Protein 2Y96 (pdb70)

CATH classification: 3.90.190.10

Foldseek 3Di:
DDDDDDPVVVVCCVVPVWQHADQKWDLDVLEMQGALVVVQPLVVCLVVQAQEEEELCDDPPFNDQPPVNCPPRNHHYHYHNFDLDLPTCLLVVQPVLLVVVVVQVVDPSHHYYYYGHRRAARSLLNQLSNCVPPVVDASVRSCVSRRRHYHHDHDPNSVVSSVVVRVVSVVVVVD/DDDDDDDVVVVCCVPPVWQHADQKWALDVLEMFGADVVVQPVVVCLVVQAQEEEEACDPDDCVSVVVRNYHYDYNNFDQDLPTQLLVCLVVLLVVVCVQVVDPSHHYYYYYHGRAARSLLSQLSNCVVPVVDASVVSCVSRRRHYHHDHDPNSVVNSVVVNVVSD

Radius of gyration: 21.76 Å; Cα contacts (8 Å, |Δi|>4): 643; chains: 2; bounding box: 59×49×43 Å

Secondary structure (DSSP, 8-state):
------HHHHHHHHHH-SS---SEEEEETTEEEE-HHHHH-HHHHHHTT--EEEETTBSTTSB--HHHHTTTS--EEEE----SSTTS-GGGGHHHHHHHHHHHHTSTT--EEEE-SSSSSHHHHHHHHHHHHHS---HHHHHHHHHTTS-----HHHHHHHHHHHHHHHHHHH-/------HHHHHHHHHH-SS--SSEEEEETTEEEE-HHHHH-HHHHHHTT--EEEETT----HHHHHTTT-EEEE----SSTTS-GGGGHHHHHHHHHHHHHSTT--EEEE-SSSSSHHHHHHHHHHHHHS---HHHHHHHHHTTS-----HHHHHHHHHHHHHH-

InterPro domains:
  IPR000340 Dual specificity phosphatase, catalytic domain [PF00782] (62-198)
  IPR000387 Tyrosine-specific protein phosphatases domain [PS50056] (129-181)
  IPR016130 Protein-tyrosine phosphatase, active site [PS00383] (145-155)
  IPR020405 Atypical dual specificity phosphatase, subfamily A [PR01909] (56-67)
  IPR020405 Atypical dual specificity phosphatase, subfamily A [PR01909] (76-85)
  IPR020405 Atypical dual specificity phosphatase, subfamily A [PR01909] (108-119)
  IPR020405 Atypical dual specificity phosphatase, subfamily A [PR01909] (128-137)
  IPR020405 Atypical dual specificity phosphatase, subfamily A [PTHR45682] (22-205)
  IPR020422 Dual specificity protein phosphatase domain [PS50054] (54-202)
  IPR020422 Dual specificity protein phosphatase domain [SM00195] (54-199)
  IPR029021 Protein-tyrosine phosphatase-like [G3DSA:3.90.190.10] (20-202)
  IPR029021 Protein-tyrosine phosphatase-like [SSF52799] (37-204)

Organism: Homo sapiens (NCBI:txid9606)

GO terms:
  GO:0006470 protein dephosphorylation (P, IDA)
  GO:0004722 protein serine/threonine phosphatase activity (F, EXP)
  GO:0004725 protein tyrosine phosphatase activity (F, EXP)
  GO:0005737 cytoplasm (C, EXP)
  GO:0005515 protein binding (F, IPI)
  GO:0008138 protein tyrosine/serine/threonine phosphatase activity (F, IDA)
  GO:0042803 protein homodimerization activity (F, IDA)
  GO:0032991 protein-containing complex (C, IDA)

Structure (mmCIF, N/CA/C/O backbone):
data_2Y96
#
_entry.id   2Y96
#
_cell.length_a   126.012
_cell.length_b   126.012
_cell.length_c   125.758
_cell.angle_alpha   90.00
_cell.angle_beta   90.00
_cell.angle_gamma   120.00
#
_symmetry.space_group_name_H-M   'P 64 2 2'
#
loop_
_entity.id
_entity.type
_entity.pdbx_description
1 polymer 'DUAL SPECIFICITY PHOSPHATASE DUPD1'
2 non-polymer 'SULFATE ION'
3 water water
#
loop_
_atom_site.group_PDB
_atom_site.id
_atom_site.type_symbol
_atom_site.label_atom_id
_atom_site.label_alt_id
_atom_site.label_comp_id
_atom_site.label_asym_id
_atom_site.label_entity_id
_atom_site.label_seq_id
_atom_site.pdbx_PDB_ins_code
_atom_site.Cartn_x
_atom_site.Cartn_y
_atom_site.Cartn_z
_atom_site.occupancy
_atom_site.B_iso_or_equiv
_atom_site.auth_seq_id
_atom_site.auth_comp_id
_atom_site.auth_asym_id
_atom_site.auth_atom_id
_atom_site.pdbx_PDB_model_num
ATOM 1 N N . ASP A 1 31 ? 0.226 -20.300 -17.635 1.00 86.87 32 ASP A N 1
ATOM 2 C CA . ASP A 1 31 ? -0.311 -20.622 -16.276 1.00 85.59 32 ASP A CA 1
ATOM 3 C C . ASP A 1 31 ? 0.273 -21.931 -15.643 1.00 81.95 32 ASP A C 1
ATOM 4 O O . ASP A 1 31 ? 0.923 -21.861 -14.585 1.00 81.55 32 ASP A O 1
ATOM 9 N N . TYR A 1 32 ? 0.050 -23.109 -16.242 1.00 79.20 33 TYR A N 1
ATOM 10 C CA . TYR A 1 32 ? 0.738 -24.319 -15.744 1.00 75.62 33 TYR A CA 1
ATOM 11 C C . TYR A 1 32 ? 2.222 -24.168 -16.024 1.00 75.37 33 TYR A C 1
ATOM 12 O O . TYR A 1 32 ? 2.617 -23.765 -17.121 1.00 76.35 33 TYR A O 1
ATOM 21 N N . CYS A 1 33 ? 3.045 -24.471 -15.030 1.00 73.43 34 CYS A N 1
ATOM 22 C CA . CYS A 1 33 ? 4.478 -24.602 -15.272 1.00 73.03 34 CYS A CA 1
ATOM 23 C C . CYS A 1 33 ? 4.960 -25.936 -14.705 1.00 68.94 34 CYS A C 1
ATOM 24 O O . CYS A 1 33 ? 4.280 -26.564 -13.894 1.00 68.02 34 CYS A O 1
ATOM 27 N N . THR A 1 34 ? 6.117 -26.377 -15.180 1.00 66.63 35 THR A N 1
ATOM 28 C CA . THR A 1 34 ? 6.683 -27.640 -14.774 1.00 62.99 35 THR A CA 1
ATOM 29 C C . THR A 1 34 ? 7.228 -27.488 -13.361 1.00 61.58 35 THR A C 1
ATOM 30 O O . THR A 1 34 ? 8.190 -26.736 -13.158 1.00 61.63 35 THR A O 1
ATOM 34 N N . PRO A 1 35 ? 6.646 -28.223 -12.390 1.00 58.96 36 PRO A N 1
ATOM 35 C CA . PRO A 1 35 ? 7.183 -28.165 -11.042 1.00 58.15 36 PRO A CA 1
ATOM 36 C C . PRO A 1 35 ? 8.620 -28.667 -10.968 1.00 56.99 36 PRO A C 1
ATOM 37 O O . PRO A 1 35 ? 9.065 -29.387 -11.850 1.00 56.45 36 PRO A O 1
ATOM 41 N N . GLY A 1 36 ? 9.335 -28.277 -9.918 1.00 56.78 37 GLY A N 1
ATOM 42 C CA . GLY A 1 36 ? 10.685 -28.774 -9.650 1.00 55.18 37 GLY A CA 1
ATOM 43 C C . GLY A 1 36 ? 10.728 -30.269 -9.336 1.00 52.87 37 GLY A C 1
ATOM 44 O O . GLY A 1 36 ? 9.700 -30.915 -9.119 1.00 51.05 37 GLY A O 1
ATOM 45 N N . ALA A 1 37 ? 11.947 -30.795 -9.312 1.00 51.89 38 ALA A N 1
ATOM 46 C CA . ALA A 1 37 ? 12.200 -32.219 -9.205 1.00 50.13 38 ALA A CA 1
ATOM 47 C C . ALA A 1 37 ? 11.631 -32.755 -7.888 1.00 49.30 38 ALA A C 1
ATOM 48 O O . ALA A 1 37 ? 11.032 -33.833 -7.855 1.00 48.42 38 ALA A O 1
ATOM 50 N N . PHE A 1 38 ? 11.775 -31.979 -6.822 1.00 49.60 39 PHE A N 1
ATOM 51 C CA . PHE A 1 38 ? 11.398 -32.444 -5.517 1.00 49.51 39 PHE A CA 1
ATOM 52 C C . PHE A 1 38 ? 9.890 -32.728 -5.467 1.00 50.01 39 PHE A C 1
ATOM 53 O O . PHE A 1 38 ? 9.462 -33.765 -4.928 1.00 48.11 39 PHE A O 1
ATOM 61 N N . GLU A 1 39 ? 9.091 -31.819 -6.042 1.00 51.23 40 GLU A N 1
ATOM 62 C CA . GLU A 1 39 ? 7.630 -31.977 -5.983 1.00 51.45 40 GLU A CA 1
ATOM 63 C C . GLU A 1 39 ? 7.102 -32.983 -6.997 1.00 49.53 40 GLU A C 1
ATOM 64 O O . GLU A 1 39 ? 6.087 -33.609 -6.771 1.00 48.84 40 GLU A O 1
ATOM 70 N N . LEU A 1 40 ? 7.791 -33.151 -8.114 1.00 50.11 41 LEU A N 1
ATOM 71 C CA . LEU A 1 40 ? 7.465 -34.239 -9.039 1.00 48.92 41 LEU A CA 1
ATOM 72 C C . LEU A 1 40 ? 7.687 -35.580 -8.342 1.00 47.81 41 LEU A C 1
ATOM 73 O O . LEU A 1 40 ? 6.888 -36.485 -8.459 1.00 46.92 41 LEU A O 1
ATOM 78 N N . GLU A 1 41 ? 8.760 -35.689 -7.574 1.00 48.05 42 GLU A N 1
ATOM 79 C CA . GLU A 1 41 ? 8.972 -36.890 -6.778 1.00 47.79 42 GLU A CA 1
ATOM 80 C C . GLU A 1 41 ? 7.889 -37.165 -5.777 1.00 46.74 42 GLU A C 1
ATOM 81 O O . GLU A 1 41 ? 7.472 -38.304 -5.622 1.00 46.90 42 GLU A O 1
ATOM 87 N N . ARG A 1 42 ? 7.429 -36.124 -5.100 1.00 46.58 43 ARG A N 1
ATOM 88 C CA . ARG A 1 42 ? 6.334 -36.268 -4.173 1.00 46.60 43 ARG A CA 1
ATOM 89 C C . ARG A 1 42 ? 5.163 -36.910 -4.903 1.00 45.19 43 ARG A C 1
ATOM 90 O O . ARG A 1 42 ? 4.452 -37.766 -4.339 1.00 43.76 43 ARG A O 1
ATOM 98 N N . LEU A 1 43 ? 4.958 -36.491 -6.152 1.00 44.84 44 LEU A N 1
ATOM 99 C CA . LEU A 1 43 ? 3.828 -36.998 -6.922 1.00 44.19 44 LEU A CA 1
ATOM 100 C C . LEU A 1 43 ? 3.930 -38.503 -7.146 1.00 42.61 44 LEU A C 1
ATOM 101 O O . LEU A 1 43 ? 2.957 -39.214 -6.922 1.00 42.07 44 LEU A O 1
ATOM 106 N N . PHE A 1 44 ? 5.115 -38.991 -7.491 1.00 41.19 45 PHE A N 1
ATOM 107 C CA . PHE A 1 44 ? 5.319 -40.426 -7.663 1.00 40.19 45 PHE A CA 1
ATOM 108 C C . PHE A 1 44 ? 5.066 -41.221 -6.371 1.00 40.19 45 PHE A C 1
ATOM 109 O O . PHE A 1 44 ? 4.540 -42.321 -6.411 1.00 38.60 45 PHE A O 1
ATOM 117 N N . TRP A 1 45 ? 5.463 -40.662 -5.240 1.00 41.12 46 TRP A N 1
ATOM 118 C CA . TRP A 1 45 ? 5.350 -41.346 -3.944 1.00 41.29 46 TRP A CA 1
ATOM 119 C C . TRP A 1 45 ? 3.978 -41.203 -3.323 1.00 42.21 46 TRP A C 1
ATOM 120 O O . TRP A 1 45 ? 3.429 -42.170 -2.795 1.00 42.41 46 TRP A O 1
ATOM 131 N N . LYS A 1 46 ? 3.410 -40.000 -3.379 1.00 43.29 47 LYS A N 1
ATOM 132 C CA . LYS A 1 46 ? 2.224 -39.679 -2.572 1.00 43.74 47 LYS A CA 1
ATOM 133 C C . LYS A 1 46 ? 0.994 -39.272 -3.364 1.00 44.31 47 LYS A C 1
ATOM 134 O O . LYS A 1 46 ? -0.049 -39.052 -2.787 1.00 45.01 47 LYS A O 1
ATOM 140 N N . GLY A 1 47 ? 1.101 -39.169 -4.682 1.00 45.65 48 GLY A N 1
ATOM 141 C CA . GLY A 1 47 ? 0.071 -38.488 -5.460 1.00 46.41 48 GLY A CA 1
ATOM 142 C C . GLY A 1 47 ? -1.155 -39.316 -5.781 1.00 47.09 48 GLY A C 1
ATOM 143 O O . GLY A 1 47 ? -2.170 -38.759 -6.137 1.00 47.93 48 GLY A O 1
ATOM 144 N N . SER A 1 48 ? -1.056 -40.637 -5.673 1.00 47.67 49 SER A N 1
ATOM 145 C CA . SER A 1 48 ? -2.098 -41.544 -6.135 1.00 48.18 49 SER A CA 1
ATOM 146 C C . SER A 1 48 ? -2.479 -42.493 -5.023 1.00 48.93 49 SER A C 1
ATOM 147 O O . SER A 1 48 ? -1.607 -43.065 -4.381 1.00 50.15 49 SER A O 1
ATOM 150 N N . PRO A 1 49 ? -3.772 -42.615 -4.728 1.00 49.26 50 PRO A N 1
ATOM 151 C CA . PRO A 1 49 ? -4.920 -41.751 -5.069 1.00 49.64 50 PRO A CA 1
ATOM 152 C C . PRO A 1 49 ? -4.792 -40.413 -4.368 1.00 49.99 50 PRO A C 1
ATOM 153 O O . PRO A 1 49 ? -4.232 -40.347 -3.290 1.00 50.21 50 PRO A O 1
ATOM 157 N N . GLN A 1 50 ? -5.336 -39.367 -4.951 1.00 50.62 51 GLN A N 1
ATOM 158 C CA . GLN A 1 50 ? -5.360 -38.049 -4.295 1.00 51.82 51 GLN A CA 1
ATOM 159 C C . GLN A 1 50 ? -6.576 -37.922 -3.360 1.00 51.45 51 GLN A C 1
ATOM 160 O O . GLN A 1 50 ? -7.602 -38.561 -3.582 1.00 51.38 51 GLN A O 1
ATOM 166 N N . TYR A 1 51 ? -6.445 -37.158 -2.280 1.00 50.96 52 TYR A N 1
ATOM 167 C CA . TYR A 1 51 ? -7.584 -36.885 -1.408 1.00 49.92 52 TYR A CA 1
ATOM 168 C C . TYR A 1 51 ? -8.086 -35.492 -1.744 1.00 49.90 52 TYR A C 1
ATOM 169 O O . TYR A 1 51 ? -7.546 -34.496 -1.267 1.00 51.21 52 TYR A O 1
ATOM 178 N N . THR A 1 52 ? -9.107 -35.437 -2.592 1.00 48.06 53 THR A N 1
ATOM 179 C CA . THR A 1 52 ? -9.701 -34.188 -3.022 1.00 47.25 53 THR A CA 1
ATOM 180 C C . THR A 1 52 ? -11.231 -34.271 -2.905 1.00 46.26 53 THR A C 1
ATOM 181 O O . THR A 1 52 ? -11.799 -35.340 -2.669 1.00 44.70 53 THR A O 1
ATOM 185 N N . HIS A 1 53 ? -11.893 -33.142 -3.111 1.00 46.26 54 HIS A N 1
ATOM 186 C CA . HIS A 1 53 ? -13.345 -33.069 -3.039 1.00 46.05 54 HIS A CA 1
ATOM 187 C C . HIS A 1 53 ? -14.056 -33.931 -4.077 1.00 45.21 54 HIS A C 1
ATOM 188 O O . HIS A 1 53 ? -14.993 -34.635 -3.738 1.00 45.08 54 HIS A O 1
ATOM 195 N N . VAL A 1 54 ? -13.594 -33.907 -5.315 1.00 44.64 55 VAL A N 1
ATOM 196 C CA . VAL A 1 54 ? -14.192 -34.677 -6.382 1.00 44.09 55 VAL A CA 1
ATOM 197 C C . VAL A 1 54 ? -13.073 -35.313 -7.239 1.00 43.67 55 VAL A C 1
ATOM 198 O O . VAL A 1 54 ? -11.980 -34.769 -7.291 1.00 44.29 55 VAL A O 1
ATOM 202 N N . ASN A 1 55 ? -13.349 -36.464 -7.868 1.00 42.36 56 ASN A N 1
ATOM 203 C CA . ASN A 1 55 ? -12.404 -37.161 -8.761 1.00 41.91 56 ASN A CA 1
ATOM 204 C C . ASN A 1 55 ? -13.194 -37.843 -9.848 1.00 41.80 56 ASN A C 1
ATOM 205 O O . ASN A 1 55 ? -14.281 -38.356 -9.600 1.00 41.44 56 ASN A O 1
ATOM 210 N N . GLU A 1 56 ? -12.644 -37.848 -11.050 1.00 42.30 57 GLU A N 1
ATOM 211 C CA . GLU A 1 56 ? -13.143 -38.679 -12.120 1.00 42.83 57 GLU A CA 1
ATOM 212 C C . GLU A 1 56 ? -12.709 -40.105 -11.815 1.00 41.89 57 GLU A C 1
ATOM 213 O O . GLU A 1 56 ? -11.524 -40.351 -11.660 1.00 42.69 57 GLU A O 1
ATOM 219 N N . VAL A 1 57 ? -13.648 -41.040 -11.710 1.00 41.20 58 VAL A N 1
ATOM 220 C CA . VAL A 1 57 ? -13.306 -42.433 -11.369 1.00 40.35 58 VAL A CA 1
ATOM 221 C C . VAL A 1 57 ? -13.564 -43.430 -12.513 1.00 41.40 58 VAL A C 1
ATOM 222 O O . VAL A 1 57 ? -13.242 -44.632 -12.405 1.00 41.74 58 VAL A O 1
ATOM 226 N N . TRP A 1 58 ? -14.121 -42.914 -13.608 1.00 42.25 59 TRP A N 1
ATOM 227 C CA . TRP A 1 58 ? -14.439 -43.679 -14.822 1.00 42.90 59 TRP A CA 1
ATOM 228 C C . TRP A 1 58 ? -14.746 -42.552 -15.813 1.00 44.14 59 TRP A C 1
ATOM 229 O O . TRP A 1 58 ? -15.061 -41.441 -15.381 1.00 44.14 59 TRP A O 1
ATOM 240 N N . PRO A 1 59 ? -14.558 -42.777 -17.117 1.00 44.97 60 PRO A N 1
ATOM 241 C CA . PRO A 1 59 ? -14.724 -41.649 -18.031 1.00 46.57 60 PRO A CA 1
ATOM 242 C C . PRO A 1 59 ? -16.077 -40.966 -17.929 1.00 46.97 60 PRO A C 1
ATOM 243 O O . PRO A 1 59 ? -17.109 -41.619 -18.054 1.00 47.21 60 PRO A O 1
ATOM 247 N N . LYS A 1 60 ? -16.050 -39.662 -17.669 1.00 47.51 61 LYS A N 1
ATOM 248 C CA . LYS A 1 60 ? -17.246 -38.833 -17.531 1.00 48.32 61 LYS A CA 1
ATOM 249 C C . LYS A 1 60 ? -18.046 -39.115 -16.267 1.00 46.98 61 LYS A C 1
ATOM 250 O O . LYS A 1 60 ? -19.152 -38.602 -16.123 1.00 47.80 61 LYS A O 1
ATOM 256 N N . LEU A 1 61 ? -17.492 -39.907 -15.345 1.00 44.79 62 LEU A N 1
ATOM 257 C CA . LEU A 1 61 ? -18.173 -40.273 -14.139 1.00 43.10 62 LEU A CA 1
ATOM 258 C C . LEU A 1 61 ? -17.362 -39.768 -12.957 1.00 42.13 62 LEU A C 1
ATOM 259 O O . LEU A 1 61 ? -16.274 -40.285 -12.721 1.00 41.83 62 LEU A O 1
ATOM 264 N N . TYR A 1 62 ? -17.889 -38.793 -12.209 1.00 41.20 63 TYR A N 1
ATOM 265 C CA . TYR A 1 62 ? -17.188 -38.247 -11.042 1.00 40.37 63 TYR A CA 1
ATOM 266 C C . TYR A 1 62 ? -17.855 -38.641 -9.721 1.00 39.40 63 TYR A C 1
ATOM 267 O O . TYR A 1 62 ? -19.085 -38.754 -9.651 1.00 39.55 63 TYR A O 1
ATOM 276 N N . ILE A 1 63 ? -17.045 -38.878 -8.682 1.00 37.76 64 ILE A N 1
ATOM 277 C CA . ILE A 1 63 ? -17.549 -39.054 -7.335 1.00 36.20 64 ILE A CA 1
ATOM 278 C C . ILE A 1 63 ? -17.055 -37.871 -6.526 1.00 36.93 64 ILE A C 1
ATOM 279 O O . ILE A 1 63 ? -15.854 -37.632 -6.435 1.00 37.35 64 ILE A O 1
ATOM 284 N N . GLY A 1 64 ? -17.988 -37.119 -5.964 1.00 37.15 65 GLY A N 1
ATOM 285 C CA . GLY A 1 64 ? -17.659 -35.948 -5.170 1.00 37.69 65 GLY A CA 1
ATOM 286 C C . GLY A 1 64 ? -18.389 -35.862 -3.836 1.00 37.83 65 GLY A C 1
ATOM 287 O O . GLY A 1 64 ? -19.167 -36.713 -3.466 1.00 35.88 65 GLY A O 1
ATOM 288 N N . ASP A 1 65 ? -18.081 -34.803 -3.111 1.00 39.77 66 ASP A N 1
ATOM 289 C CA . ASP A 1 65 ? -18.617 -34.567 -1.807 1.00 41.13 66 ASP A CA 1
ATOM 290 C C . ASP A 1 65 ? -19.681 -33.449 -1.876 1.00 42.50 66 ASP A C 1
ATOM 291 O O . ASP A 1 65 ? -20.009 -32.963 -2.955 1.00 43.03 66 ASP A O 1
ATOM 296 N N . GLU A 1 66 ? -20.210 -33.068 -0.725 1.00 43.43 67 GLU A N 1
ATOM 297 C CA . GLU A 1 66 ? -21.284 -32.075 -0.632 1.00 45.32 67 GLU A CA 1
ATOM 298 C C . GLU A 1 66 ? -20.883 -30.711 -1.180 1.00 47.13 67 GLU A C 1
ATOM 299 O O . GLU A 1 66 ? -21.660 -30.098 -1.906 1.00 49.07 67 GLU A O 1
ATOM 305 N N . ALA A 1 67 ? -19.681 -30.235 -0.856 1.00 47.50 68 ALA A N 1
ATOM 306 C CA . ALA A 1 67 ? -19.209 -28.944 -1.391 1.00 48.17 68 ALA A CA 1
ATOM 307 C C . ALA A 1 67 ? -19.334 -28.922 -2.899 1.00 47.66 68 ALA A C 1
ATOM 308 O O . ALA A 1 67 ? -19.784 -27.924 -3.480 1.00 49.56 68 ALA A O 1
ATOM 310 N N . THR A 1 68 ? -18.954 -30.033 -3.526 1.00 46.06 69 THR A N 1
ATOM 311 C CA . THR A 1 68 ? -18.912 -30.144 -4.988 1.00 45.41 69 THR A CA 1
ATOM 312 C C . THR A 1 68 ? -20.319 -30.032 -5.547 1.00 45.51 69 THR A C 1
ATOM 313 O O . THR A 1 68 ? -20.548 -29.283 -6.488 1.00 46.71 69 THR A O 1
ATOM 317 N N . ALA A 1 69 ? -21.262 -30.735 -4.913 1.00 44.33 70 ALA A N 1
ATOM 318 C CA . ALA A 1 69 ? -22.657 -30.718 -5.307 1.00 44.36 70 ALA A CA 1
ATOM 319 C C . ALA A 1 69 ? -23.267 -29.335 -5.190 1.00 46.54 70 ALA A C 1
ATOM 320 O O . ALA A 1 69 ? -24.140 -28.990 -5.975 1.00 47.31 70 ALA A O 1
ATOM 322 N N . LEU A 1 70 ? -22.792 -28.542 -4.225 1.00 48.04 71 LEU A N 1
ATOM 323 C CA . LEU A 1 70 ? -23.383 -27.234 -3.904 1.00 50.18 71 LEU A CA 1
ATOM 324 C C . LEU A 1 70 ? -22.888 -26.099 -4.785 1.00 52.42 71 LEU A C 1
ATOM 325 O O . LEU A 1 70 ? -23.611 -25.158 -5.043 1.00 53.16 71 LEU A O 1
ATOM 330 N N . ASP A 1 71 ? -21.644 -26.202 -5.235 1.00 53.88 72 ASP A N 1
ATOM 331 C CA . ASP A 1 71 ? -20.998 -25.172 -6.048 1.00 56.41 72 ASP A CA 1
ATOM 332 C C . ASP A 1 71 ? -21.501 -25.215 -7.506 1.00 57.15 72 ASP A C 1
ATOM 333 O O . ASP A 1 71 ? -20.915 -25.870 -8.363 1.00 56.35 72 ASP A O 1
ATOM 338 N N . ARG A 1 72 ? -22.586 -24.498 -7.770 1.00 59.33 73 ARG A N 1
ATOM 339 C CA . ARG A 1 72 ? -23.256 -24.550 -9.063 1.00 60.81 73 ARG A CA 1
ATOM 340 C C . ARG A 1 72 ? -22.494 -23.833 -10.171 1.00 63.49 73 ARG A C 1
ATOM 341 O O . ARG A 1 72 ? -22.463 -24.305 -11.312 1.00 62.92 73 ARG A O 1
ATOM 349 N N . TYR A 1 73 ? -21.870 -22.708 -9.839 1.00 66.55 74 TYR A N 1
ATOM 350 C CA . TYR A 1 73 ? -21.021 -22.027 -10.804 1.00 69.78 74 TYR A CA 1
ATOM 351 C C . TYR A 1 73 ? -19.996 -23.017 -11.367 1.00 68.69 74 TYR A C 1
ATOM 352 O O . TYR A 1 73 ? -19.841 -23.129 -12.580 1.00 69.70 74 TYR A O 1
ATOM 361 N N . ARG A 1 74 ? -19.335 -23.749 -10.476 1.00 67.70 75 ARG A N 1
ATOM 362 C CA . ARG A 1 74 ? -18.236 -24.646 -10.834 1.00 67.00 75 ARG A CA 1
ATOM 363 C C . ARG A 1 74 ? -18.693 -25.919 -11.540 1.00 64.87 75 ARG A C 1
ATOM 364 O O . ARG A 1 74 ? -17.951 -26.458 -12.364 1.00 65.25 75 ARG A O 1
ATOM 372 N N . LEU A 1 75 ? -19.891 -26.407 -11.218 1.00 63.36 76 LEU A N 1
ATOM 373 C CA . LEU A 1 75 ? -20.481 -27.541 -11.935 1.00 61.63 76 LEU A CA 1
ATOM 374 C C . LEU A 1 75 ? -20.803 -27.117 -13.364 1.00 63.37 76 LEU A C 1
ATOM 375 O O . LEU A 1 75 ? -20.483 -27.825 -14.306 1.00 62.29 76 LEU A O 1
ATOM 380 N N . GLN A 1 76 ? -21.424 -25.952 -13.524 1.00 65.58 77 GLN A N 1
ATOM 381 C CA . GLN A 1 76 ? -21.832 -25.504 -14.858 1.00 68.25 77 GLN A CA 1
ATOM 382 C C . GLN A 1 76 ? -20.641 -25.166 -15.760 1.00 69.22 77 GLN A C 1
ATOM 383 O O . GLN A 1 76 ? -20.607 -25.566 -16.914 1.00 69.00 77 GLN A O 1
ATOM 389 N N . LYS A 1 77 ? -19.677 -24.427 -15.215 1.00 70.02 78 LYS A N 1
ATOM 390 C CA . LYS A 1 77 ? -18.373 -24.195 -15.858 1.00 70.83 78 LYS A CA 1
ATOM 391 C C . LYS A 1 77 ? -17.689 -25.497 -16.334 1.00 68.10 78 LYS A C 1
ATOM 392 O O . LYS A 1 77 ? -17.037 -25.497 -17.358 1.00 69.43 78 LYS A O 1
ATOM 398 N N . ALA A 1 78 ? -17.836 -26.598 -15.594 1.00 65.05 79 ALA A N 1
ATOM 399 C CA . ALA A 1 78 ? -17.224 -27.886 -15.968 1.00 62.51 79 ALA A CA 1
ATOM 400 C C . ALA A 1 78 ? -18.113 -28.771 -16.863 1.00 61.59 79 ALA A C 1
ATOM 401 O O . ALA A 1 78 ? -17.710 -29.874 -17.237 1.00 60.55 79 ALA A O 1
ATOM 403 N N . GLY A 1 79 ? -19.312 -28.303 -17.197 1.00 61.66 80 GLY A N 1
ATOM 404 C CA . GLY A 1 79 ? -20.216 -29.052 -18.061 1.00 61.34 80 GLY A CA 1
ATOM 405 C C . GLY A 1 79 ? -20.953 -30.263 -17.475 1.00 58.68 80 GLY A C 1
ATOM 406 O O . GLY A 1 79 ? -21.302 -31.180 -18.212 1.00 58.99 80 GLY A O 1
ATOM 407 N N . PHE A 1 80 ? -21.231 -30.287 -16.179 1.00 56.07 81 PHE A N 1
ATOM 408 C CA . PHE A 1 80 ? -22.052 -31.375 -15.633 1.00 53.64 81 PHE A CA 1
ATOM 409 C C . PHE A 1 80 ? -23.476 -31.353 -16.196 1.00 53.26 81 PHE A C 1
ATOM 410 O O . PHE A 1 80 ? -24.089 -30.309 -16.280 1.00 54.31 81 PHE A O 1
ATOM 418 N N . THR A 1 81 ? -23.960 -32.518 -16.619 1.00 51.36 82 THR A N 1
ATOM 419 C CA . THR A 1 81 ? -25.312 -32.689 -17.156 1.00 50.93 82 THR A CA 1
ATOM 420 C C . THR A 1 81 ? -26.215 -33.566 -16.260 1.00 48.91 82 THR A C 1
ATOM 421 O O . THR A 1 81 ? -27.417 -33.655 -16.483 1.00 49.45 82 THR A O 1
ATOM 425 N N . HIS A 1 82 ? -25.626 -34.237 -15.278 1.00 46.13 83 HIS A N 1
ATOM 426 C CA . HIS A 1 82 ? -26.363 -35.136 -14.402 1.00 44.22 83 HIS A CA 1
ATOM 427 C C . HIS A 1 82 ? -25.760 -35.077 -13.000 1.00 42.13 83 HIS A C 1
ATOM 428 O O . HIS A 1 82 ? -24.552 -35.012 -12.854 1.00 41.60 83 HIS A O 1
ATOM 435 N N . VAL A 1 83 ? -26.616 -35.087 -11.991 1.00 40.98 84 VAL A N 1
ATOM 436 C CA . VAL A 1 83 ? -26.220 -35.146 -10.587 1.00 39.85 84 VAL A CA 1
ATOM 437 C C . VAL A 1 83 ? -27.051 -36.247 -9.946 1.00 38.94 84 VAL A C 1
ATOM 438 O O . VAL A 1 83 ? -28.276 -36.221 -10.036 1.00 39.72 84 VAL A O 1
ATOM 442 N N . LEU A 1 84 ? -26.373 -37.229 -9.357 1.00 38.62 85 LEU A N 1
ATOM 443 C CA . LEU A 1 84 ? -26.995 -38.290 -8.583 1.00 37.21 85 LEU A CA 1
ATOM 444 C C . LEU A 1 84 ? -26.592 -38.064 -7.147 1.00 36.92 85 LEU A C 1
ATOM 445 O O . LEU A 1 84 ? -25.433 -38.252 -6.779 1.00 36.75 85 LEU A O 1
ATOM 450 N N . ASN A 1 85 ? -27.564 -37.699 -6.332 1.00 36.69 86 ASN A N 1
ATOM 451 C CA . ASN A 1 85 ? -27.333 -37.374 -4.959 1.00 36.65 86 ASN A CA 1
ATOM 452 C C . ASN A 1 85 ? -27.698 -38.591 -4.110 1.00 35.81 86 ASN A C 1
ATOM 453 O O . ASN A 1 85 ? -28.873 -38.947 -3.921 1.00 36.21 86 ASN A O 1
ATOM 458 N N . ALA A 1 86 ? -26.663 -39.203 -3.581 1.00 35.07 87 ALA A N 1
ATOM 459 C CA . ALA A 1 86 ? -26.781 -40.420 -2.844 1.00 34.24 87 ALA A CA 1
ATOM 460 C C . ALA A 1 86 ? -27.006 -40.093 -1.374 1.00 34.41 87 ALA A C 1
ATOM 461 O O . ALA A 1 86 ? -27.004 -40.983 -0.538 1.00 33.08 87 ALA A O 1
ATOM 463 N N . ALA A 1 87 ? -27.177 -38.808 -1.068 1.00 35.11 88 ALA A N 1
ATOM 464 C CA . ALA A 1 87 ? -27.556 -38.375 0.266 1.00 35.90 88 ALA A CA 1
ATOM 465 C C . ALA A 1 87 ? -28.728 -37.427 0.127 1.00 37.11 88 ALA A C 1
ATOM 466 O O . ALA A 1 87 ? -28.767 -36.392 0.767 1.00 38.36 88 ALA A O 1
ATOM 468 N N . HIS A 1 88 ? -29.688 -37.792 -0.718 1.00 37.08 89 HIS A N 1
ATOM 469 C CA . HIS A 1 88 ? -30.888 -36.997 -0.899 1.00 37.92 89 HIS A CA 1
ATOM 470 C C . HIS A 1 88 ? -31.745 -36.868 0.344 1.00 38.44 89 HIS A C 1
ATOM 471 O O . HIS A 1 88 ? -31.830 -37.784 1.173 1.00 38.00 89 HIS A O 1
ATOM 478 N N . GLY A 1 89 ? -32.422 -35.737 0.447 1.00 39.98 90 GLY A N 1
ATOM 479 C CA . GLY A 1 89 ? -33.413 -35.539 1.479 1.00 40.81 90 GLY A CA 1
ATOM 480 C C . GLY A 1 89 ? -33.203 -34.281 2.293 1.00 42.49 90 GLY A C 1
ATOM 481 O O . GLY A 1 89 ? -32.087 -33.748 2.377 1.00 42.71 90 GLY A O 1
ATOM 482 N N . ARG A 1 90 ? -34.284 -33.824 2.913 1.00 43.21 91 ARG A N 1
ATOM 483 C CA A ARG A 1 90 ? -34.193 -32.600 3.684 0.50 44.96 91 ARG A CA 1
ATOM 484 C CA B ARG A 1 90 ? -34.280 -32.631 3.742 0.50 45.26 91 ARG A CA 1
ATOM 485 C C . ARG A 1 90 ? -33.358 -32.806 4.969 1.00 45.32 91 ARG A C 1
ATOM 486 O O . ARG A 1 90 ? -32.843 -31.836 5.509 1.00 47.23 91 ARG A O 1
ATOM 501 N N . TRP A 1 91 ? -33.163 -34.056 5.414 1.00 43.74 92 TRP A N 1
ATOM 502 C CA . TRP A 1 91 ? -32.289 -34.350 6.582 1.00 43.68 92 TRP A CA 1
ATOM 503 C C . TRP A 1 91 ? -30.831 -34.696 6.213 1.00 43.78 92 TRP A C 1
ATOM 504 O O . TRP A 1 91 ? -29.979 -34.881 7.087 1.00 44.24 92 TRP A O 1
ATOM 515 N N . ASN A 1 92 ? -30.534 -34.732 4.910 1.00 43.68 93 ASN A N 1
ATOM 516 C CA . ASN A 1 92 ? -29.206 -35.074 4.431 1.00 43.49 93 ASN A CA 1
ATOM 517 C C . ASN A 1 92 ? -28.673 -33.879 3.651 1.00 44.17 93 ASN A C 1
ATOM 518 O O . ASN A 1 92 ? -28.597 -32.798 4.233 1.00 45.02 93 ASN A O 1
ATOM 523 N N . VAL A 1 93 ? -28.305 -34.051 2.375 1.00 42.97 94 VAL A N 1
ATOM 524 C CA . VAL A 1 93 ? -27.839 -32.938 1.542 1.00 44.30 94 VAL A CA 1
ATOM 525 C C . VAL A 1 93 ? -29.049 -32.428 0.775 1.00 45.54 94 VAL A C 1
ATOM 526 O O . VAL A 1 93 ? -29.443 -33.005 -0.245 1.00 44.43 94 VAL A O 1
ATOM 530 N N . ASP A 1 94 ? -29.621 -31.338 1.287 1.00 47.47 95 ASP A N 1
ATOM 531 C CA . ASP A 1 94 ? -30.917 -30.823 0.863 1.00 48.12 95 ASP A CA 1
ATOM 532 C C . ASP A 1 94 ? -30.785 -29.920 -0.343 1.00 49.44 95 ASP A C 1
ATOM 533 O O . ASP A 1 94 ? -30.796 -28.701 -0.210 1.00 51.44 95 ASP A O 1
ATOM 538 N N . TH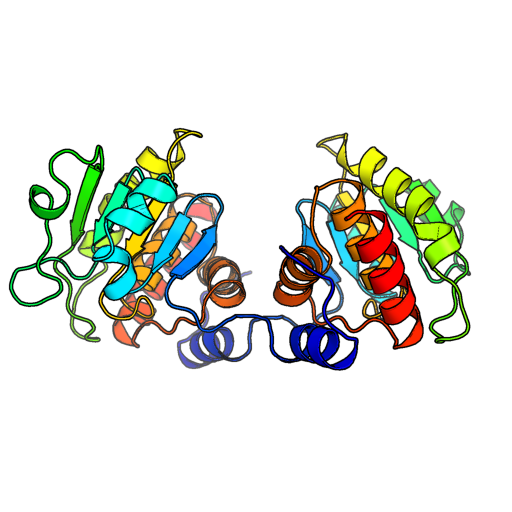R A 1 95 ? -30.680 -30.537 -1.511 1.00 49.12 96 THR A N 1
ATOM 539 C CA . THR A 1 95 ? -30.628 -29.846 -2.796 1.00 50.46 96 THR A CA 1
ATOM 540 C C . THR A 1 95 ? -31.888 -30.208 -3.600 1.00 50.95 96 THR A C 1
ATOM 541 O O . THR A 1 95 ? -32.808 -29.407 -3.709 1.00 52.46 96 THR A O 1
ATOM 545 N N . GLY A 1 96 ? -31.928 -31.410 -4.168 1.00 50.68 97 GLY A N 1
ATOM 546 C CA . GLY A 1 96 ? -33.034 -31.812 -5.033 1.00 51.17 97 GLY A CA 1
ATOM 547 C C . GLY A 1 96 ? -33.024 -31.115 -6.382 1.00 52.94 97 GLY A C 1
ATOM 548 O O . GLY A 1 96 ? -32.189 -30.246 -6.621 1.00 54.07 97 GLY A O 1
ATOM 549 N N . PRO A 1 97 ? -33.971 -31.480 -7.273 1.00 54.05 98 PRO A N 1
ATOM 550 C CA . PRO A 1 97 ? -33.992 -30.934 -8.636 1.00 55.79 98 PRO A CA 1
ATOM 551 C C . PRO A 1 97 ? -34.175 -29.422 -8.698 1.00 58.34 98 PRO A C 1
ATOM 552 O O . PRO A 1 97 ? -33.634 -28.758 -9.574 1.00 60.06 98 PRO A O 1
ATOM 556 N N . ASP A 1 98 ? -34.951 -28.889 -7.775 1.00 59.26 99 ASP A N 1
ATOM 557 C CA . ASP A 1 98 ? -35.148 -27.452 -7.685 1.00 61.59 99 ASP A CA 1
ATOM 558 C C . ASP A 1 98 ? -33.830 -26.707 -7.524 1.00 61.66 99 ASP A C 1
ATOM 559 O O . ASP A 1 98 ? -33.650 -25.642 -8.091 1.00 63.81 99 ASP A O 1
ATOM 564 N N . TYR A 1 99 ? -32.913 -27.266 -6.738 1.00 59.69 100 TYR A N 1
ATOM 565 C CA . TYR A 1 99 ? -31.605 -26.641 -6.508 1.00 59.36 100 TYR A CA 1
ATOM 566 C C . TYR A 1 99 ? -30.844 -26.398 -7.815 1.00 60.22 100 TYR A C 1
ATOM 567 O O . TYR A 1 99 ? -30.078 -25.446 -7.914 1.00 61.85 100 TYR A O 1
ATOM 576 N N . TYR A 1 100 ? -31.055 -27.257 -8.807 1.00 59.21 101 TYR A N 1
ATOM 577 C CA . TYR A 1 100 ? -30.391 -27.123 -10.085 1.00 59.96 101 TYR A CA 1
ATOM 578 C C . TYR A 1 100 ? -31.292 -26.529 -11.184 1.00 62.82 101 TYR A C 1
ATOM 579 O O . TYR A 1 100 ? -31.015 -26.707 -12.371 1.00 63.34 101 TYR A O 1
ATOM 588 N N . ARG A 1 101 ? -32.352 -25.814 -10.799 1.00 64.89 102 ARG A N 1
ATOM 589 C CA . ARG A 1 101 ? -33.252 -25.196 -11.782 1.00 68.03 102 ARG A CA 1
ATOM 590 C C . ARG A 1 101 ? -32.478 -24.275 -12.728 1.00 70.43 102 ARG A C 1
ATOM 591 O O . ARG A 1 101 ? -31.503 -23.632 -12.332 1.00 70.96 102 ARG A O 1
ATOM 599 N N . ASP A 1 102 ? -32.903 -24.256 -13.985 1.00 72.28 103 ASP A N 1
ATOM 600 C CA . ASP A 1 102 ? -32.299 -23.416 -15.037 1.00 75.14 103 ASP A CA 1
ATOM 601 C C . ASP A 1 102 ? -30.903 -23.860 -15.484 1.00 73.95 103 ASP A C 1
ATOM 602 O O . ASP A 1 102 ? -30.339 -23.244 -16.388 1.00 75.91 103 ASP A O 1
ATOM 607 N N . MET A 1 103 ? -30.345 -24.911 -14.881 1.00 73.80 104 MET A N 1
ATOM 608 C CA . MET A 1 103 ? -28.962 -25.297 -15.179 1.00 72.26 104 MET A CA 1
ATOM 609 C C . MET A 1 103 ? -28.813 -26.413 -16.203 1.00 71.39 104 MET A C 1
ATOM 610 O O . MET A 1 103 ? -27.700 -26.647 -16.688 1.00 71.05 104 MET A O 1
ATOM 615 N N . ASP A 1 104 ? -29.904 -27.109 -16.519 1.00 70.88 105 ASP A N 1
ATOM 616 C CA . ASP A 1 104 ? -29.874 -28.196 -17.515 1.00 70.38 105 ASP A CA 1
ATOM 617 C C . ASP A 1 104 ? -29.146 -29.426 -16.976 1.00 66.17 105 ASP A C 1
ATOM 618 O O . ASP A 1 104 ? -28.282 -30.003 -17.649 1.00 65.97 105 ASP A O 1
ATOM 623 N N . ILE A 1 105 ? -29.517 -29.796 -15.751 1.00 62.57 106 ILE A N 1
ATOM 624 C CA . ILE A 1 105 ? -29.045 -30.985 -15.057 1.00 58.78 106 ILE A CA 1
ATOM 625 C C . ILE A 1 105 ? -30.213 -31.951 -14.866 1.00 56.65 106 ILE A C 1
ATOM 626 O O . ILE A 1 105 ? -31.299 -31.526 -14.500 1.00 56.89 106 ILE A O 1
ATOM 631 N N . GLN A 1 106 ? -30.004 -33.237 -15.109 1.00 53.89 107 GLN A N 1
ATOM 632 C CA . GLN A 1 106 ? -30.970 -34.243 -14.684 1.00 52.29 107 GLN A CA 1
ATOM 633 C C . GLN A 1 106 ? -30.542 -34.751 -13.323 1.00 48.64 107 GLN A C 1
ATOM 634 O O . GLN A 1 106 ? -29.361 -35.025 -13.089 1.00 46.80 107 GLN A O 1
ATOM 640 N N . TYR A 1 107 ? -31.509 -34.860 -12.423 1.00 47.07 108 TYR A N 1
ATOM 641 C CA . TYR A 1 107 ? -31.247 -35.216 -11.036 1.00 44.92 108 TYR A CA 1
ATOM 642 C C . TYR A 1 107 ? -31.848 -36.559 -10.695 1.00 43.19 108 TYR A C 1
ATOM 643 O O . TYR A 1 107 ? -32.939 -36.864 -11.105 1.00 44.21 108 TYR A O 1
ATOM 652 N N . HIS A 1 108 ? -31.115 -37.358 -9.950 1.00 41.23 109 HIS A N 1
ATOM 653 C CA . HIS A 1 108 ? -31.628 -38.597 -9.406 1.00 40.42 109 HIS A CA 1
ATOM 654 C C . HIS A 1 108 ? -31.254 -38.552 -7.923 1.00 39.05 109 HIS A C 1
ATOM 655 O O . HIS A 1 108 ? -30.142 -38.209 -7.556 1.00 38.05 109 HIS A O 1
ATOM 662 N N . GLY A 1 109 ? -32.223 -38.814 -7.073 1.00 39.02 110 GLY A N 1
ATOM 663 C CA . GLY A 1 109 ? -32.026 -38.749 -5.637 1.00 38.68 110 GLY A CA 1
ATOM 664 C C . GLY A 1 109 ? -32.215 -40.095 -4.972 1.00 37.19 110 GLY A C 1
ATOM 665 O O . GLY A 1 109 ? -33.204 -40.762 -5.178 1.00 37.99 110 GLY A O 1
ATOM 666 N N . VAL A 1 110 ? -31.237 -40.498 -4.187 1.00 36.38 111 VAL A N 1
ATOM 667 C CA . VAL A 1 110 ? -31.350 -41.681 -3.355 1.00 35.23 111 VAL A CA 1
ATOM 668 C C . VAL A 1 110 ? -31.255 -41.186 -1.931 1.00 36.01 111 VAL A C 1
ATOM 669 O O . VAL A 1 110 ? -30.222 -40.664 -1.525 1.00 36.13 111 VAL A O 1
ATOM 673 N N . GLU A 1 111 ? -32.320 -41.364 -1.174 1.00 37.09 112 GLU A N 1
ATOM 674 C CA . GLU A 1 111 ? -32.353 -40.907 0.215 1.00 39.43 112 GLU A CA 1
ATOM 675 C C . GLU A 1 111 ? -31.661 -41.865 1.211 1.00 38.62 112 GLU A C 1
ATOM 676 O O . GLU A 1 111 ? -32.338 -42.622 1.883 1.00 39.88 112 GLU A O 1
ATOM 682 N N . ALA A 1 112 ? -30.332 -41.821 1.333 1.00 37.73 113 ALA A N 1
ATOM 683 C CA . ALA A 1 112 ? -29.618 -42.869 2.092 1.00 37.62 113 ALA A CA 1
ATOM 684 C C . ALA A 1 112 ? -28.854 -42.350 3.305 1.00 38.20 113 ALA A C 1
ATOM 685 O O . ALA A 1 112 ? -28.310 -41.252 3.262 1.00 39.10 113 ALA A O 1
ATOM 687 N N . ASP A 1 113 ? -28.802 -43.159 4.365 1.00 38.93 114 ASP A N 1
ATOM 688 C CA . ASP A 1 113 ? -27.929 -42.897 5.529 1.00 40.49 114 ASP A CA 1
ATOM 689 C C . ASP A 1 113 ? -26.649 -43.690 5.372 1.00 39.27 114 ASP A C 1
ATOM 690 O O . ASP A 1 113 ? -26.700 -44.832 4.937 1.00 38.22 114 ASP A O 1
ATOM 695 N N . ASP A 1 114 ? -25.509 -43.111 5.768 1.00 39.85 115 ASP A N 1
ATOM 696 C CA . ASP A 1 114 ? -24.242 -43.876 5.837 1.00 38.80 115 ASP A CA 1
ATOM 697 C C . ASP A 1 114 ? -24.214 -44.706 7.120 1.00 38.88 115 ASP A C 1
ATOM 698 O O . ASP A 1 114 ? -23.582 -44.362 8.123 1.00 39.24 115 ASP A O 1
ATOM 703 N N . LEU A 1 115 ? -24.939 -45.809 7.083 1.00 38.32 116 LEU A N 1
ATOM 704 C CA . LEU A 1 115 ? -25.065 -46.661 8.253 1.00 38.82 116 LEU A CA 1
ATOM 705 C C . LEU A 1 115 ? -25.045 -48.076 7.725 1.00 37.70 116 LEU A C 1
ATOM 706 O O . LEU A 1 115 ? -25.632 -48.342 6.681 1.00 37.75 116 LEU A O 1
ATOM 711 N N . PRO A 1 116 ? -24.374 -48.977 8.428 1.00 37.83 117 PRO A N 1
ATOM 712 C CA . PRO A 1 116 ? -24.366 -50.394 8.076 1.00 38.04 117 PRO A CA 1
ATOM 713 C C . PRO A 1 116 ? -25.736 -51.077 8.124 1.00 38.34 117 PRO A C 1
ATOM 714 O O . PRO A 1 116 ? -25.902 -52.151 7.528 1.00 38.98 117 PRO A O 1
ATOM 718 N N . THR A 1 117 ? -26.698 -50.477 8.824 1.00 38.37 118 THR A N 1
ATOM 719 C CA . THR A 1 117 ? -28.065 -50.988 8.862 1.00 38.71 118 THR A CA 1
ATOM 720 C C . THR A 1 117 ? -28.926 -50.511 7.641 1.00 38.31 118 THR A C 1
ATOM 721 O O . THR A 1 117 ? -30.067 -50.917 7.499 1.00 39.33 118 THR A O 1
ATOM 725 N N . PHE A 1 118 ? -28.420 -49.623 6.792 1.00 37.25 119 PHE A N 1
ATOM 726 C CA . PHE A 1 118 ? -29.263 -49.058 5.768 1.00 36.90 119 PHE A CA 1
ATOM 727 C C . PHE A 1 118 ? -29.123 -49.914 4.525 1.00 36.94 119 PHE A C 1
ATOM 728 O O . PHE A 1 118 ? -28.012 -50.240 4.141 1.00 35.23 119 PHE A O 1
ATOM 736 N N . ASP A 1 119 ? -30.269 -50.269 3.927 1.00 37.67 120 ASP A N 1
ATOM 737 C CA . ASP A 1 119 ? -30.345 -51.155 2.761 1.00 37.86 120 ASP A CA 1
ATOM 738 C C . ASP A 1 119 ? -30.175 -50.275 1.543 1.00 36.26 120 ASP A C 1
ATOM 739 O O . ASP A 1 119 ? -31.151 -49.827 0.922 1.00 36.19 120 ASP A O 1
ATOM 744 N N . LEU A 1 120 ? -28.923 -50.044 1.175 1.00 35.41 121 LEU A N 1
ATOM 745 C CA . LEU A 1 120 ? -28.632 -49.332 -0.056 1.00 35.20 121 LEU A CA 1
ATOM 746 C C . LEU A 1 120 ? -28.881 -50.210 -1.315 1.00 35.28 121 LEU A C 1
ATOM 747 O O . LEU A 1 120 ? -28.984 -49.702 -2.441 1.00 35.36 121 LEU A O 1
ATOM 752 N N . SER A 1 121 ? -29.008 -51.517 -1.118 1.00 34.87 122 SER A N 1
ATOM 753 C CA . SER A 1 121 ? -29.052 -52.431 -2.214 1.00 35.79 122 SER A CA 1
ATOM 754 C C . SER A 1 121 ? -30.332 -52.358 -3.040 1.00 36.70 122 SER A C 1
ATOM 755 O O . SER A 1 121 ? -30.276 -52.662 -4.238 1.00 37.57 122 SER A O 1
ATOM 758 N N . VAL A 1 122 ? -31.474 -51.979 -2.444 1.00 37.63 123 VAL A N 1
ATOM 759 C CA . VAL A 1 122 ? -32.697 -51.770 -3.257 1.00 37.54 123 VAL A CA 1
ATOM 760 C C . VAL A 1 122 ? -32.477 -50.711 -4.309 1.00 37.47 123 VAL A C 1
ATOM 761 O O . VAL A 1 122 ? -33.186 -50.716 -5.306 1.00 38.75 123 VAL A O 1
ATOM 765 N N . PHE A 1 123 ? -31.554 -49.775 -4.053 1.00 36.36 124 PHE A N 1
ATOM 766 C CA . PHE A 1 123 ? -31.278 -48.682 -4.963 1.00 35.62 124 PHE A CA 1
ATOM 767 C C . PHE A 1 123 ? -30.261 -49.034 -6.057 1.00 36.08 124 PHE A C 1
ATOM 768 O O . PHE A 1 123 ? -30.082 -48.241 -6.987 1.00 37.16 124 PHE A O 1
ATOM 776 N N . PHE A 1 124 ? -29.601 -50.201 -5.975 1.00 36.09 125 PHE A N 1
ATOM 777 C CA . PHE A 1 124 ? -28.447 -50.489 -6.859 1.00 35.53 125 PHE A CA 1
ATOM 778 C C . PHE A 1 124 ? -28.835 -50.434 -8.334 1.00 35.73 125 PHE A C 1
ATOM 779 O O . PHE A 1 124 ? -28.141 -49.795 -9.119 1.00 35.75 125 PHE A O 1
ATOM 787 N N . TYR A 1 125 ? -29.904 -51.118 -8.732 1.00 36.29 126 TYR A N 1
ATOM 788 C CA . TYR A 1 125 ? -30.167 -51.223 -10.180 1.00 37.53 126 TYR A CA 1
ATOM 789 C C . TYR A 1 125 ? -30.678 -49.915 -10.790 1.00 38.60 126 TYR A C 1
ATOM 790 O O . TYR A 1 125 ? -30.124 -49.470 -11.822 1.00 39.39 126 TYR A O 1
ATOM 799 N N . PRO A 1 126 ? -31.663 -49.259 -10.139 1.00 38.72 127 PRO A N 1
ATOM 800 C CA . PRO A 1 126 ? -32.147 -48.027 -10.749 1.00 39.88 127 PRO A CA 1
ATOM 801 C C . PRO A 1 126 ? -31.178 -46.858 -10.677 1.00 39.19 127 PRO A C 1
ATOM 802 O O . PRO A 1 126 ? -31.118 -46.085 -11.615 1.00 41.60 127 PRO A O 1
ATOM 806 N N . ALA A 1 127 ? -30.435 -46.716 -9.597 1.00 37.79 128 ALA A N 1
ATOM 807 C CA . ALA A 1 127 ? -29.326 -45.760 -9.578 1.00 37.22 128 ALA A CA 1
ATOM 808 C C . ALA A 1 127 ? -28.319 -46.070 -10.693 1.00 37.00 128 ALA A C 1
ATOM 809 O O . ALA A 1 127 ? -27.870 -45.174 -11.423 1.00 38.41 128 ALA A O 1
ATOM 811 N N . ALA A 1 128 ? -27.957 -47.328 -10.845 1.00 36.11 129 ALA A N 1
ATOM 812 C CA . ALA A 1 128 ? -27.001 -47.673 -11.897 1.00 36.87 129 ALA A CA 1
ATOM 813 C C . ALA A 1 128 ? -27.584 -47.378 -13.267 1.00 37.87 129 ALA A C 1
ATOM 814 O O . ALA A 1 128 ? -26.838 -47.028 -14.199 1.00 39.22 129 ALA A O 1
ATOM 816 N N . ALA A 1 129 ? -28.897 -47.563 -13.411 1.00 37.87 130 ALA A N 1
ATOM 817 C CA . ALA A 1 129 ? -29.540 -47.377 -14.724 1.00 38.79 130 ALA A CA 1
ATOM 818 C C . ALA A 1 129 ? -29.470 -45.911 -15.102 1.00 39.38 130 ALA A C 1
ATOM 819 O O . ALA A 1 129 ? -29.333 -45.582 -16.298 1.00 40.38 130 ALA A O 1
ATOM 821 N N . PHE A 1 130 ? -29.541 -45.048 -14.079 1.00 38.67 131 PHE A N 1
ATOM 822 C CA . PHE A 1 130 ? -29.438 -43.608 -14.273 1.00 39.68 131 PHE A CA 1
ATOM 823 C C . PHE A 1 130 ? -28.039 -43.210 -14.711 1.00 40.54 131 PHE A C 1
ATOM 824 O O . PHE A 1 130 ? -27.871 -42.443 -15.654 1.00 42.00 131 PHE A O 1
ATOM 832 N N . ILE A 1 131 ? -27.024 -43.759 -14.046 1.00 40.60 132 ILE A N 1
ATOM 833 C CA . ILE A 1 131 ? -25.632 -43.540 -14.473 1.00 41.49 132 ILE A CA 1
ATOM 834 C C . ILE A 1 131 ? -25.416 -44.054 -15.916 1.00 42.99 132 ILE A C 1
ATOM 835 O O . ILE A 1 131 ? -24.800 -43.379 -16.733 1.00 43.90 132 ILE A O 1
ATOM 840 N N . ASP A 1 132 ? -25.971 -45.221 -16.236 1.00 44.11 133 ASP A N 1
ATOM 841 C CA . ASP A 1 132 ? -25.806 -45.814 -17.586 1.00 46.52 133 ASP A CA 1
ATOM 842 C C . ASP A 1 132 ? -26.473 -45.005 -18.690 1.00 48.44 133 ASP A C 1
ATOM 843 O O . ASP A 1 132 ? -25.903 -44.861 -19.771 1.00 49.36 133 ASP A O 1
ATOM 848 N N . ARG A 1 133 ? -27.679 -44.489 -18.435 1.00 49.08 134 ARG A N 1
ATOM 849 C CA . ARG A 1 133 ? -28.347 -43.634 -19.425 1.00 51.63 134 ARG A CA 1
ATOM 850 C C . ARG A 1 133 ? -27.596 -42.328 -19.653 1.00 51.49 134 ARG A C 1
ATOM 851 O O . ARG A 1 133 ? -27.558 -41.835 -20.756 1.00 54.24 134 ARG A O 1
ATOM 859 N N . ALA A 1 134 ? -27.003 -41.770 -18.611 1.00 50.09 135 ALA A N 1
ATOM 860 C CA . ALA A 1 134 ? -26.202 -40.562 -18.744 1.00 50.64 135 ALA A CA 1
ATOM 861 C C . ALA A 1 134 ? -24.998 -40.846 -19.625 1.00 51.63 135 ALA A C 1
ATOM 862 O O . ALA A 1 134 ? -24.711 -40.087 -20.546 1.00 53.01 135 ALA A O 1
ATOM 864 N N . LEU A 1 135 ? -24.313 -41.950 -19.334 1.00 50.77 136 LEU A N 1
ATOM 865 C CA . LEU A 1 135 ? -23.050 -42.268 -19.989 1.00 51.79 136 LEU A CA 1
ATOM 866 C C . LEU A 1 135 ? -23.177 -42.834 -21.403 1.00 54.15 136 LEU A C 1
ATOM 867 O O . LEU A 1 135 ? -22.166 -42.993 -22.057 1.00 54.86 136 LEU A O 1
ATOM 872 N N . SER A 1 136 ? -24.396 -43.136 -21.848 1.00 55.62 137 SER A N 1
ATOM 873 C CA . SER A 1 136 ? -24.692 -43.455 -23.251 1.00 58.97 137 SER A CA 1
ATOM 874 C C . SER A 1 136 ? -24.454 -42.293 -24.190 1.00 61.54 137 SER A C 1
ATOM 875 O O . SER A 1 136 ? -24.190 -42.483 -25.369 1.00 62.83 137 SER A O 1
ATOM 878 N N . ASP A 1 137 ? -24.632 -41.090 -23.667 1.00 62.10 138 ASP A N 1
ATOM 879 C CA . ASP A 1 137 ? -24.443 -39.900 -24.448 1.00 65.08 138 ASP A CA 1
ATOM 880 C C . ASP A 1 137 ? -23.051 -39.356 -24.141 1.00 64.67 138 ASP A C 1
ATOM 881 O O . ASP A 1 137 ? -22.777 -38.948 -23.005 1.00 62.79 138 ASP A O 1
ATOM 886 N N . ASP A 1 138 ? -22.181 -39.388 -25.155 1.00 66.27 139 ASP A N 1
ATOM 887 C CA . ASP A 1 138 ? -20.830 -38.790 -25.108 1.00 66.60 139 ASP A CA 1
ATOM 888 C C . ASP A 1 138 ? -20.770 -37.390 -24.466 1.00 65.68 139 ASP A C 1
ATOM 889 O O . ASP A 1 138 ? -19.824 -37.079 -23.747 1.00 63.83 139 ASP A O 1
ATOM 894 N N . HIS A 1 139 ? -21.767 -36.553 -24.743 1.00 66.51 140 HIS A N 1
ATOM 895 C CA . HIS A 1 139 ? -21.828 -35.200 -24.180 1.00 67.08 140 HIS A CA 1
ATOM 896 C C . HIS A 1 139 ? -22.031 -35.168 -22.646 1.00 63.42 140 HIS A C 1
ATOM 897 O O . HIS A 1 139 ? -21.733 -34.153 -22.017 1.00 63.28 140 HIS A O 1
ATOM 904 N N . SER A 1 140 ? -22.522 -36.251 -22.042 1.00 59.97 141 SER A N 1
ATOM 905 C CA . SER A 1 140 ? -22.883 -36.197 -20.635 1.00 57.60 141 SER A CA 1
ATOM 906 C C . SER A 1 140 ? -21.660 -36.250 -19.732 1.00 55.69 141 SER A C 1
ATOM 907 O O . SER A 1 140 ? -20.614 -36.814 -20.081 1.00 55.58 141 SER A O 1
ATOM 910 N N . LYS A 1 141 ? -21.825 -35.660 -18.561 1.00 53.48 142 LYS A N 1
ATOM 911 C CA . LYS A 1 141 ? -20.818 -35.701 -17.531 1.00 51.73 142 LYS A CA 1
ATOM 912 C C . LYS A 1 141 ? -21.566 -35.690 -16.222 1.00 48.71 142 LYS A C 1
ATOM 913 O O . LYS A 1 141 ? -22.293 -34.737 -15.935 1.00 49.21 142 LYS A O 1
ATOM 919 N N . ILE A 1 142 ? -21.380 -36.738 -15.430 1.00 46.07 143 ILE A N 1
ATOM 920 C CA . ILE A 1 142 ? -22.224 -37.001 -14.261 1.00 44.15 143 ILE A CA 1
ATOM 921 C C . ILE A 1 142 ? -21.484 -36.905 -12.921 1.00 42.77 143 ILE A C 1
ATOM 922 O O . ILE A 1 142 ? -20.375 -37.420 -12.775 1.00 42.43 143 ILE A O 1
ATOM 927 N N . LEU A 1 143 ? -22.105 -36.232 -11.949 1.00 42.29 144 LEU A N 1
ATOM 928 C CA . LEU A 1 143 ? -21.604 -36.196 -10.570 1.00 40.63 144 LEU A CA 1
ATOM 929 C C . LEU A 1 143 ? -22.457 -37.110 -9.693 1.00 38.86 144 LEU A C 1
ATOM 930 O O . LEU A 1 143 ? -23.677 -36.960 -9.635 1.00 39.68 144 LEU A O 1
ATOM 935 N N . VAL A 1 144 ? -21.823 -38.079 -9.053 1.00 37.02 145 VAL A N 1
ATOM 936 C CA . VAL A 1 144 ? -22.456 -38.904 -8.033 1.00 34.95 145 VAL A CA 1
ATOM 937 C C . VAL A 1 144 ? -21.824 -38.426 -6.751 1.00 35.08 145 VAL A C 1
ATOM 938 O O . VAL A 1 144 ? -20.621 -38.457 -6.645 1.00 36.15 145 VAL A O 1
ATOM 942 N N . HIS A 1 145 ? -22.606 -37.931 -5.799 1.00 35.46 146 HIS A N 1
ATOM 943 C CA . HIS A 1 145 ? -22.059 -37.413 -4.543 1.00 35.50 146 HIS A CA 1
ATOM 944 C C . HIS A 1 145 ? -22.887 -37.864 -3.357 1.00 35.46 146 HIS A C 1
ATOM 945 O O . HIS A 1 145 ? -24.029 -38.309 -3.516 1.00 35.38 146 HIS A O 1
ATOM 952 N N . CYS A 1 146 ? -22.299 -37.750 -2.169 1.00 36.16 147 CYS A N 1
ATOM 953 C CA . CYS A 1 146 ? -23.036 -37.852 -0.909 1.00 36.51 147 CYS A CA 1
ATOM 954 C C . CYS A 1 146 ? -22.574 -36.705 0.003 1.00 37.53 147 CYS A C 1
ATOM 955 O O . CYS A 1 146 ? -22.560 -35.575 -0.451 1.00 39.06 147 CYS A O 1
ATOM 958 N N . VAL A 1 147 ? -22.255 -36.932 1.276 1.00 38.47 148 VAL A N 1
ATOM 959 C CA . VAL A 1 147 ? -21.733 -35.853 2.110 1.00 39.32 148 VAL A CA 1
ATOM 960 C C . VAL A 1 147 ? -20.222 -35.787 1.922 1.00 40.46 148 VAL A C 1
ATOM 961 O O . VAL A 1 147 ? -19.677 -34.722 1.590 1.00 41.63 148 VAL A O 1
ATOM 965 N N . MET A 1 148 ? -19.551 -36.935 2.050 1.00 40.48 149 MET A N 1
ATOM 966 C CA . MET A 1 148 ? -18.092 -37.022 1.866 1.00 41.33 149 MET A CA 1
ATOM 967 C C . MET A 1 148 ? -17.681 -37.640 0.531 1.00 40.36 149 MET A C 1
ATOM 968 O O . MET A 1 148 ? -16.547 -37.504 0.102 1.00 40.61 149 MET A O 1
ATOM 973 N N . GLY A 1 149 ? -18.588 -38.358 -0.114 1.00 39.36 150 GLY A N 1
ATOM 974 C CA . GLY A 1 149 ? -18.251 -39.042 -1.360 1.00 38.47 150 GLY A CA 1
ATOM 975 C C . GLY A 1 149 ? -17.239 -40.141 -1.151 1.00 37.38 150 GLY A C 1
ATOM 976 O O . GLY A 1 149 ? -16.395 -40.385 -2.016 1.00 37.15 150 GLY A O 1
ATOM 977 N N . ARG A 1 150 ? -17.316 -40.788 0.010 1.00 36.55 151 ARG A N 1
ATOM 978 C CA . ARG A 1 150 ? -16.475 -41.938 0.322 1.00 35.70 151 ARG A CA 1
ATOM 979 C C . ARG A 1 150 ? -17.262 -43.237 0.510 1.00 34.64 151 ARG A C 1
ATOM 980 O O . ARG A 1 150 ? -16.694 -44.288 0.330 1.00 34.95 151 ARG A O 1
ATOM 988 N N . SER A 1 151 ? -18.530 -43.191 0.925 1.00 33.92 152 SER A N 1
ATOM 989 C CA . SER A 1 151 ? -19.217 -44.425 1.305 1.00 33.30 152 SER A CA 1
ATOM 990 C C . SER A 1 151 ? -20.484 -44.643 0.492 1.00 33.33 152 SER A C 1
ATOM 991 O O . SER A 1 151 ? -20.540 -45.585 -0.284 1.00 34.21 152 SER A O 1
ATOM 994 N N . ARG A 1 152 ? -21.485 -43.777 0.638 1.00 33.54 153 ARG A N 1
ATOM 995 C CA . ARG A 1 152 ? -22.742 -43.925 -0.095 1.00 33.51 153 ARG A CA 1
ATOM 996 C C . ARG A 1 152 ? -22.572 -43.846 -1.609 1.00 33.97 153 ARG A C 1
ATOM 997 O O . ARG A 1 152 ? -22.950 -44.758 -2.331 1.00 34.07 153 ARG A O 1
ATOM 1005 N N . SER A 1 153 ? -21.988 -42.759 -2.090 1.00 33.94 154 SER A N 1
ATOM 1006 C CA . SER A 1 153 ? -21.823 -42.589 -3.514 1.00 34.11 154 SER A CA 1
ATOM 1007 C C . SER A 1 153 ? -20.898 -43.643 -4.128 1.00 33.50 154 SER A C 1
ATOM 1008 O O . SER A 1 153 ? -21.183 -44.183 -5.199 1.00 33.82 154 SER A O 1
ATOM 1011 N N . ALA A 1 154 ? -19.799 -43.914 -3.444 1.00 32.89 155 ALA A N 1
ATOM 1012 C CA . ALA A 1 154 ? -18.846 -44.941 -3.816 1.00 32.42 155 ALA A CA 1
ATOM 1013 C C . ALA A 1 154 ? -19.507 -46.303 -3.996 1.00 32.01 155 ALA A C 1
ATOM 1014 O O . ALA A 1 154 ? -19.274 -46.987 -4.996 1.00 32.75 155 ALA A O 1
ATOM 1016 N N . THR A 1 155 ? -20.338 -46.702 -3.047 1.00 32.26 156 THR A N 1
ATOM 1017 C CA . THR A 1 155 ? -21.103 -47.974 -3.163 1.00 31.52 156 THR A CA 1
ATOM 1018 C C . THR A 1 155 ? -21.951 -48.019 -4.430 1.00 31.26 156 THR A C 1
ATOM 1019 O O . THR A 1 155 ? -21.964 -49.014 -5.180 1.00 31.34 156 THR A O 1
ATOM 1023 N N . LEU A 1 156 ? -22.644 -46.926 -4.716 1.00 31.78 157 LEU A N 1
ATOM 1024 C CA . LEU A 1 156 ? -23.486 -46.914 -5.917 1.00 31.13 157 LEU A CA 1
ATOM 1025 C C . LEU A 1 156 ? -22.671 -47.056 -7.187 1.00 30.95 157 LEU A C 1
ATOM 1026 O O . LEU A 1 156 ? -23.109 -47.729 -8.141 1.00 31.68 157 LEU A O 1
ATOM 1031 N N . VAL A 1 157 ? -21.499 -46.427 -7.228 1.00 30.91 158 VAL A N 1
ATOM 1032 C CA . VAL A 1 157 ? -20.655 -46.506 -8.417 1.00 30.39 158 VAL A CA 1
ATOM 1033 C C . VAL A 1 157 ? -19.985 -47.888 -8.544 1.00 31.42 158 VAL A C 1
ATOM 1034 O O . VAL A 1 157 ? -19.852 -48.444 -9.633 1.00 31.61 158 VAL A O 1
ATOM 1038 N N . LEU A 1 158 ? -19.594 -48.482 -7.421 1.00 31.76 159 LEU A N 1
ATOM 1039 C CA . LEU A 1 158 ? -19.075 -49.848 -7.480 1.00 31.60 159 LEU A CA 1
ATOM 1040 C C . LEU A 1 158 ? -20.130 -50.760 -8.117 1.00 32.45 159 LEU A C 1
ATOM 1041 O O . LEU A 1 158 ? -19.832 -51.546 -9.065 1.00 31.80 159 LEU A O 1
ATOM 1046 N N . ALA A 1 159 ? -21.363 -50.623 -7.617 1.00 31.74 160 ALA A N 1
ATOM 1047 C CA . ALA A 1 159 ? -22.488 -51.411 -8.124 1.00 32.94 160 ALA A CA 1
ATOM 1048 C C . ALA A 1 159 ? -22.678 -51.161 -9.608 1.00 34.04 160 ALA A C 1
ATOM 1049 O O . ALA A 1 159 ? -22.844 -52.098 -10.365 1.00 33.91 160 ALA A O 1
ATOM 1051 N N . TYR A 1 160 ? -22.649 -49.891 -10.011 1.00 34.85 161 TYR A N 1
ATOM 1052 C CA . TYR A 1 160 ? -22.755 -49.563 -11.427 1.00 35.49 161 TYR A CA 1
ATOM 1053 C C . TYR A 1 160 ? -21.722 -50.331 -12.236 1.00 36.22 161 TYR A C 1
ATOM 1054 O O . TYR A 1 160 ? -22.050 -50.919 -13.255 1.00 37.43 161 TYR A O 1
ATOM 1063 N N . LEU A 1 161 ? -20.467 -50.269 -11.823 1.00 35.55 162 LEU A N 1
ATOM 1064 C CA . LEU A 1 161 ? -19.412 -50.925 -12.591 1.00 36.00 162 LEU A CA 1
ATOM 1065 C C . LEU A 1 161 ? -19.618 -52.430 -12.670 1.00 36.89 162 LEU A C 1
ATOM 1066 O O . LEU A 1 161 ? -19.317 -53.060 -13.696 1.00 38.89 162 LEU A O 1
ATOM 1071 N N . MET A 1 162 ? -20.121 -53.012 -11.594 1.00 36.12 163 MET A N 1
ATOM 1072 C CA . MET A 1 162 ? -20.322 -54.441 -11.555 1.00 36.94 163 MET A CA 1
ATOM 1073 C C . MET A 1 162 ? -21.451 -54.839 -12.477 1.00 37.99 163 MET A C 1
ATOM 1074 O O . MET A 1 162 ? -21.337 -55.836 -13.201 1.00 39.16 163 MET A O 1
ATOM 1079 N N . ILE A 1 163 ? -22.534 -54.058 -12.466 1.00 37.15 164 ILE A N 1
ATOM 1080 C CA . ILE A 1 163 ? -23.716 -54.402 -13.229 1.00 38.04 164 ILE A CA 1
ATOM 1081 C C . ILE A 1 163 ? -23.564 -54.091 -14.732 1.00 40.04 164 ILE A C 1
ATOM 1082 O O . ILE A 1 163 ? -23.983 -54.897 -15.563 1.00 41.32 164 ILE A O 1
ATOM 1087 N N . HIS A 1 164 ? -23.033 -52.912 -15.073 1.00 40.03 165 HIS A N 1
ATOM 1088 C CA . HIS A 1 164 ? -23.037 -52.445 -16.463 1.00 41.94 165 HIS A CA 1
ATOM 1089 C C . HIS A 1 164 ? -21.671 -52.588 -17.171 1.00 43.40 165 HIS A C 1
ATOM 1090 O O . HIS A 1 164 ? -21.603 -52.547 -18.402 1.00 43.42 165 HIS A O 1
ATOM 1097 N N . LYS A 1 165 ? -20.585 -52.765 -16.417 1.00 43.38 166 LYS A N 1
ATOM 1098 C CA . LYS A 1 165 ? -19.271 -52.964 -17.080 1.00 45.26 166 LYS A CA 1
ATOM 1099 C C . LYS A 1 165 ? -18.604 -54.321 -16.803 1.00 45.73 166 LYS A C 1
ATOM 1100 O O . LYS A 1 165 ? -17.401 -54.452 -16.956 1.00 46.07 166 LYS A O 1
ATOM 1106 N N . ASP A 1 166 ? -19.391 -55.323 -16.408 1.00 46.23 167 ASP A N 1
ATOM 1107 C CA . ASP A 1 166 ? -18.910 -56.704 -16.330 1.00 47.84 167 ASP A CA 1
ATOM 1108 C C . ASP A 1 166 ? -17.773 -56.903 -15.316 1.00 46.91 167 ASP A C 1
ATOM 1109 O O . ASP A 1 166 ? -16.966 -57.823 -15.437 1.00 48.31 167 ASP A O 1
ATOM 1114 N N . MET A 1 167 ? -17.703 -56.041 -14.315 1.00 45.10 168 MET A N 1
ATOM 1115 C CA . MET A 1 167 ? -16.645 -56.121 -13.321 1.00 44.34 168 MET A CA 1
ATOM 1116 C C . MET A 1 167 ? -17.023 -56.996 -12.109 1.00 42.59 168 MET A C 1
ATOM 1117 O O . MET A 1 167 ? -18.181 -57.068 -11.699 1.00 41.44 168 MET A O 1
ATOM 1122 N N . THR A 1 168 ? -16.027 -57.681 -11.566 1.00 42.24 169 THR A N 1
ATOM 1123 C CA . THR A 1 168 ? -16.108 -58.269 -10.235 1.00 41.09 169 THR A CA 1
ATOM 1124 C C . THR A 1 168 ? -16.049 -57.093 -9.233 1.00 39.77 169 THR A C 1
ATOM 1125 O O . THR A 1 168 ? -15.596 -56.000 -9.576 1.00 38.76 169 THR A O 1
ATOM 1129 N N . LEU A 1 169 ? -16.488 -57.341 -8.001 1.00 38.77 170 LEU A N 1
ATOM 1130 C CA . LEU A 1 169 ? -16.311 -56.393 -6.912 1.00 37.64 170 LEU A CA 1
ATOM 1131 C C . LEU A 1 169 ? -14.840 -55.942 -6.831 1.00 37.97 170 LEU A C 1
ATOM 1132 O O . LEU A 1 169 ? -14.563 -54.739 -6.771 1.00 37.84 170 LEU A O 1
ATOM 1137 N N . VAL A 1 170 ? -13.909 -56.892 -6.881 1.00 38.49 171 VAL A N 1
ATOM 1138 C CA . VAL A 1 170 ? -12.469 -56.577 -6.821 1.00 38.35 171 VAL A CA 1
ATOM 1139 C C . VAL A 1 170 ? -12.023 -55.600 -7.936 1.00 39.45 171 VAL A C 1
ATOM 1140 O O . VAL A 1 170 ? -11.335 -54.600 -7.656 1.00 39.89 171 VAL A O 1
ATOM 1144 N N . ASP A 1 171 ? -12.395 -55.897 -9.183 1.00 40.01 172 ASP A N 1
ATOM 1145 C CA . ASP A 1 171 ? -12.020 -55.068 -10.334 1.00 40.84 172 ASP A CA 1
ATOM 1146 C C . ASP A 1 171 ? -12.591 -53.656 -10.145 1.00 39.35 172 ASP A C 1
ATOM 1147 O O . ASP A 1 171 ? -11.938 -52.653 -10.447 1.00 40.00 172 ASP A O 1
ATOM 1152 N N . ALA A 1 172 ? -13.830 -53.598 -9.662 1.00 36.81 173 ALA A N 1
ATOM 1153 C CA . ALA A 1 172 ? -14.539 -52.351 -9.478 1.00 35.21 173 ALA A CA 1
ATOM 1154 C C . ALA A 1 172 ? -13.865 -51.513 -8.400 1.00 34.65 173 ALA A C 1
ATOM 1155 O O . ALA A 1 172 ? -13.727 -50.310 -8.534 1.00 34.27 173 ALA A O 1
ATOM 1157 N N . ILE A 1 173 ? -13.457 -52.159 -7.315 1.00 34.91 174 ILE A N 1
ATOM 1158 C CA . ILE A 1 173 ? -12.752 -51.460 -6.256 1.00 34.58 174 ILE A CA 1
ATOM 1159 C C . ILE A 1 173 ? -11.412 -50.933 -6.780 1.00 36.41 174 ILE A C 1
ATOM 1160 O O . ILE A 1 173 ? -11.071 -49.796 -6.522 1.00 36.56 174 ILE A O 1
ATOM 1165 N N . GLN A 1 174 ? -10.651 -51.764 -7.484 1.00 37.94 175 GLN A N 1
ATOM 1166 C CA . GLN A 1 174 ? -9.392 -51.291 -8.044 1.00 40.87 175 GLN A CA 1
ATOM 1167 C C . GLN A 1 174 ? -9.599 -50.074 -8.960 1.00 39.94 175 GLN A C 1
ATOM 1168 O O . GLN A 1 174 ? -8.791 -49.152 -8.960 1.00 40.53 175 GLN A O 1
ATOM 1174 N N . GLN A 1 175 ? -10.683 -50.074 -9.729 1.00 38.31 176 GLN A N 1
ATOM 1175 C CA . GLN A 1 175 ? -10.929 -49.005 -10.689 1.00 38.16 176 GLN A CA 1
ATOM 1176 C C . GLN A 1 175 ? -11.231 -47.686 -9.967 1.00 36.79 176 GLN A C 1
ATOM 1177 O O . GLN A 1 175 ? -10.794 -46.631 -10.406 1.00 36.72 176 GLN A O 1
ATOM 1183 N N . VAL A 1 176 ? -11.942 -47.766 -8.847 1.00 35.47 177 VAL A N 1
ATOM 1184 C CA . VAL A 1 176 ? -12.383 -46.576 -8.109 1.00 34.26 177 VAL A CA 1
ATOM 1185 C C . VAL A 1 176 ? -11.342 -46.108 -7.113 1.00 34.71 177 VAL A C 1
ATOM 1186 O O . VAL A 1 176 ? -10.970 -44.947 -7.097 1.00 36.14 177 VAL A O 1
ATOM 1190 N N . ALA A 1 177 ? -10.853 -47.019 -6.291 1.00 34.95 178 ALA A N 1
ATOM 1191 C CA . ALA A 1 177 ? -9.827 -46.700 -5.291 1.00 35.30 178 ALA A CA 1
ATOM 1192 C C . ALA A 1 177 ? -8.564 -46.062 -5.874 1.00 35.76 178 ALA A C 1
ATOM 1193 O O . ALA A 1 177 ? -7.914 -45.285 -5.220 1.00 35.79 178 ALA A O 1
ATOM 1195 N N . LYS A 1 178 ? -8.210 -46.374 -7.111 1.00 36.80 179 LYS A N 1
ATOM 1196 C CA . LYS A 1 178 ? -7.004 -45.764 -7.693 1.00 37.48 179 LYS A CA 1
ATOM 1197 C C . LYS A 1 178 ? -7.267 -44.308 -8.116 1.00 38.15 179 LYS A C 1
ATOM 1198 O O . LYS A 1 178 ? -6.322 -43.538 -8.290 1.00 39.94 179 LYS A O 1
ATOM 1204 N N . ASN A 1 179 ? -8.540 -43.931 -8.280 1.00 36.90 180 ASN A N 1
ATOM 1205 C CA . ASN A 1 179 ? -8.892 -42.542 -8.600 1.00 37.17 180 ASN A CA 1
ATOM 1206 C C . ASN A 1 179 ? -9.374 -41.721 -7.408 1.00 37.25 180 ASN A C 1
ATOM 1207 O O . ASN A 1 179 ? -9.270 -40.502 -7.440 1.00 39.00 180 ASN A O 1
ATOM 1212 N N . ARG A 1 180 ? -9.890 -42.368 -6.361 1.00 36.52 181 ARG A N 1
ATOM 1213 C CA . ARG A 1 180 ? -10.470 -41.649 -5.206 1.00 36.21 181 ARG A CA 1
ATOM 1214 C C . ARG A 1 180 ? -10.311 -42.472 -3.951 1.00 36.28 181 ARG A C 1
ATOM 1215 O O . ARG A 1 180 ? -10.520 -43.660 -3.984 1.00 37.57 181 ARG A O 1
ATOM 1223 N N . CYS A 1 181 ? -9.953 -41.853 -2.841 1.00 37.09 182 CYS A N 1
ATOM 1224 C CA . CYS A 1 181 ? -9.954 -42.548 -1.575 1.00 37.27 182 CYS A CA 1
ATOM 1225 C C . CYS A 1 181 ? -11.395 -42.836 -1.202 1.00 35.85 182 CYS A C 1
ATOM 1226 O O . CYS A 1 181 ? -12.156 -41.896 -1.015 1.00 36.51 182 CYS A O 1
ATOM 1229 N N . VAL A 1 182 ? -11.776 -44.111 -1.098 1.00 34.74 183 VAL A N 1
ATOM 1230 C CA . VAL A 1 182 ? -13.153 -44.492 -0.696 1.00 33.90 183 VAL A CA 1
ATOM 1231 C C . VAL A 1 182 ? -13.107 -45.676 0.290 1.00 34.54 183 VAL A C 1
ATOM 1232 O O . VAL A 1 182 ? -12.140 -46.454 0.290 1.00 33.74 183 VAL A O 1
ATOM 1236 N N . LEU A 1 183 ? -14.132 -45.764 1.139 1.00 34.03 184 LEU A N 1
ATOM 1237 C CA . LEU A 1 183 ? -14.271 -46.828 2.123 1.00 34.83 184 LEU A CA 1
ATOM 1238 C C . LEU A 1 183 ? -15.772 -46.973 2.444 1.00 34.36 184 LEU A C 1
ATOM 1239 O O . LEU A 1 183 ? -16.266 -46.363 3.389 1.00 35.03 184 LEU A O 1
ATOM 1244 N N . PRO A 1 184 ? -16.513 -47.774 1.659 1.00 33.37 185 PRO A N 1
ATOM 1245 C CA . PRO A 1 184 ? -17.890 -48.039 2.047 1.00 32.92 185 PRO A CA 1
ATOM 1246 C C . PRO A 1 184 ? -17.963 -48.687 3.414 1.00 33.59 185 PRO A C 1
ATOM 1247 O O . PRO A 1 184 ? -17.047 -49.402 3.786 1.00 34.35 185 PRO A O 1
ATOM 1251 N N . ASN A 1 185 ? -19.024 -48.426 4.171 1.00 34.09 186 ASN A N 1
ATOM 1252 C CA . ASN A 1 185 ? -19.172 -49.015 5.508 1.00 34.82 186 ASN A CA 1
ATOM 1253 C C . ASN A 1 185 ? -19.399 -50.526 5.391 1.00 35.74 186 ASN A C 1
ATOM 1254 O O . ASN A 1 185 ? -19.753 -51.039 4.320 1.00 34.42 186 ASN A O 1
ATOM 1259 N N . ARG A 1 186 ? -19.179 -51.225 6.498 1.00 37.73 187 ARG A N 1
ATOM 1260 C CA . ARG A 1 186 ? -19.229 -52.694 6.532 1.00 39.19 187 ARG A CA 1
ATOM 1261 C C . ARG A 1 186 ? -20.520 -53.293 5.983 1.00 37.48 187 ARG A C 1
ATOM 1262 O O . ARG A 1 186 ? -20.492 -54.369 5.370 1.00 36.86 187 ARG A O 1
ATOM 1270 N N . GLY A 1 187 ? -21.650 -52.605 6.202 1.00 36.12 188 GLY A N 1
ATOM 1271 C CA . GLY A 1 187 ? -22.951 -53.076 5.716 1.00 34.42 188 GLY A CA 1
ATOM 1272 C C . GLY A 1 187 ? -23.046 -52.937 4.219 1.00 33.27 188 GLY A C 1
ATOM 1273 O O . GLY A 1 187 ? -23.526 -53.825 3.527 1.00 33.28 188 GLY A O 1
ATOM 1274 N N . PHE A 1 188 ? -22.589 -51.814 3.702 1.00 32.72 189 PHE A N 1
ATOM 1275 C CA . PHE A 1 188 ? -22.597 -51.606 2.255 1.00 32.59 189 PHE A CA 1
ATOM 1276 C C . PHE A 1 188 ? -21.690 -52.614 1.571 1.00 32.83 189 PHE A C 1
ATOM 1277 O O . PHE A 1 188 ? -22.018 -53.104 0.492 1.00 32.32 189 PHE A O 1
ATOM 1285 N N . LEU A 1 189 ? -20.567 -52.941 2.208 1.00 33.75 190 LEU A N 1
ATOM 1286 C CA . LEU A 1 189 ? -19.662 -53.968 1.683 1.00 34.77 190 LEU A CA 1
ATOM 1287 C C . LEU A 1 189 ? -20.314 -55.343 1.578 1.00 34.92 190 LEU A C 1
ATOM 1288 O O . LEU A 1 189 ? -20.171 -56.027 0.578 1.00 33.63 190 LEU A O 1
ATOM 1293 N N . LYS A 1 190 ? -21.016 -55.743 2.626 1.00 35.40 191 LYS A N 1
ATOM 1294 C CA . LYS A 1 190 ? -21.705 -57.004 2.608 1.00 36.89 191 LYS A CA 1
ATOM 1295 C C . LYS A 1 190 ? -22.773 -56.952 1.498 1.00 35.53 191 LYS A C 1
ATOM 1296 O O . LYS A 1 190 ? -22.970 -57.920 0.769 1.00 34.21 191 LYS A O 1
ATOM 1302 N N . GLN A 1 191 ? -23.409 -55.801 1.318 1.00 33.52 192 GLN A N 1
ATOM 1303 C CA . GLN A 1 191 ? -24.417 -55.700 0.269 1.00 32.70 192 GLN A CA 1
ATOM 1304 C C . GLN A 1 191 ? -23.774 -55.845 -1.123 1.00 31.84 192 GLN A C 1
ATOM 1305 O O . GLN A 1 191 ? -24.308 -56.524 -2.005 1.00 29.46 192 GLN A O 1
ATOM 1311 N N . LEU A 1 192 ? -22.590 -55.258 -1.289 1.00 31.91 193 LEU A N 1
ATOM 1312 C CA . LEU A 1 192 ? -21.854 -55.406 -2.541 1.00 31.67 193 LEU A CA 1
ATOM 1313 C C . LEU A 1 192 ? -21.439 -56.874 -2.729 1.00 33.13 193 LEU A C 1
ATOM 1314 O O . LEU A 1 192 ? -21.458 -57.398 -3.861 1.00 33.48 193 LEU A O 1
ATOM 1319 N N . ARG A 1 193 ? -21.105 -57.547 -1.629 1.00 33.52 194 ARG A N 1
ATOM 1320 C CA . ARG A 1 193 ? -20.683 -58.937 -1.729 1.00 35.56 194 ARG A CA 1
ATOM 1321 C C . ARG A 1 193 ? -21.849 -59.786 -2.199 1.00 35.65 194 ARG A C 1
ATOM 1322 O O . ARG A 1 193 ? -21.665 -60.650 -3.035 1.00 37.26 194 ARG A O 1
ATOM 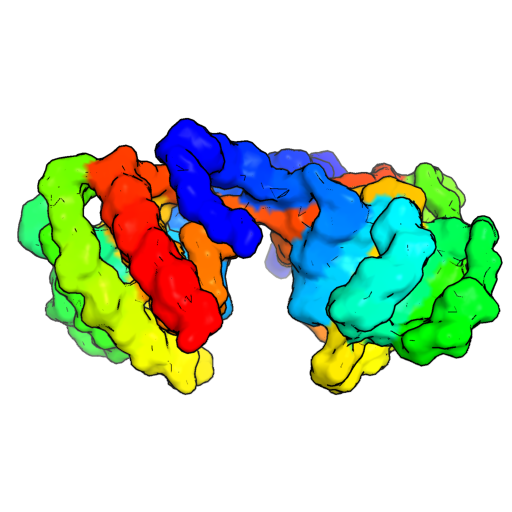1330 N N . GLU A 1 194 ? -23.048 -59.506 -1.710 1.00 35.88 195 GLU A N 1
ATOM 1331 C CA . GLU A 1 194 ? -24.231 -60.272 -2.098 1.00 36.46 195 GLU A CA 1
ATOM 1332 C C . GLU A 1 194 ? -24.553 -60.051 -3.541 1.00 35.35 195 GLU A C 1
ATOM 1333 O O . GLU A 1 194 ? -24.920 -60.976 -4.243 1.00 36.59 195 GLU A O 1
ATOM 1339 N N . LEU A 1 195 ? -24.363 -58.837 -4.012 1.00 34.56 196 LEU A N 1
ATOM 1340 C CA . LEU A 1 195 ? -24.517 -58.562 -5.443 1.00 34.54 196 LEU A CA 1
ATOM 1341 C C . LEU A 1 195 ? -23.435 -59.299 -6.255 1.00 36.10 196 LEU A C 1
ATOM 1342 O O . LEU A 1 195 ? -23.749 -59.990 -7.254 1.00 37.74 196 LEU A O 1
ATOM 1347 N N . ASP A 1 196 ? -22.178 -59.183 -5.819 1.00 35.28 197 ASP A N 1
ATOM 1348 C CA . ASP A 1 196 ? -21.055 -59.806 -6.528 1.00 35.79 197 ASP A CA 1
ATOM 1349 C C . ASP A 1 196 ? -21.316 -61.309 -6.734 1.00 36.83 197 ASP A C 1
ATOM 1350 O O . ASP A 1 196 ? -21.160 -61.830 -7.838 1.00 37.07 197 ASP A O 1
ATOM 1355 N N . LYS A 1 197 ? -21.699 -62.020 -5.671 1.00 37.10 198 LYS A N 1
ATOM 1356 C CA . LYS A 1 197 ? -21.919 -63.462 -5.795 1.00 39.17 198 LYS A CA 1
ATOM 1357 C C . LYS A 1 197 ? -22.943 -63.776 -6.896 1.00 39.11 198 LYS A C 1
ATOM 1358 O O . LYS A 1 197 ? -22.803 -64.764 -7.615 1.00 39.30 198 LYS A O 1
ATOM 1364 N N . GLN A 1 198 ? -23.958 -62.937 -7.023 1.00 37.71 199 GLN A N 1
ATOM 1365 C CA . GLN A 1 198 ? -25.032 -63.210 -7.971 1.00 38.49 199 GLN A CA 1
ATOM 1366 C C . GLN A 1 198 ? -24.558 -63.009 -9.396 1.00 39.10 199 GLN A C 1
ATOM 1367 O O . GLN A 1 198 ? -24.832 -63.829 -10.269 1.00 39.05 199 GLN A O 1
ATOM 1373 N N . LEU A 1 199 ? -23.865 -61.903 -9.609 1.00 38.75 200 LEU A N 1
ATOM 1374 C CA . LEU A 1 199 ? -23.358 -61.560 -10.910 1.00 39.93 200 LEU A CA 1
ATOM 1375 C C . LEU A 1 199 ? -22.319 -62.551 -11.394 1.00 41.93 200 LEU A C 1
ATOM 1376 O O . LEU A 1 199 ? -22.264 -62.876 -12.589 1.00 42.82 200 LEU A O 1
ATOM 1381 N N . VAL A 1 200 ? -21.482 -63.032 -10.482 1.00 42.86 201 VAL A N 1
ATOM 1382 C CA . VAL A 1 200 ? -20.497 -64.053 -10.847 1.00 44.46 201 VAL A CA 1
ATOM 1383 C C . VAL A 1 200 ? -21.207 -65.342 -11.264 1.00 47.02 201 VAL A C 1
ATOM 1384 O O . VAL A 1 200 ? -20.955 -65.879 -12.353 1.00 47.64 201 VAL A O 1
ATOM 1388 N N . GLN A 1 201 ? -22.131 -65.804 -10.437 1.00 48.09 202 GLN A N 1
ATOM 1389 C CA . GLN A 1 201 ? -22.956 -66.954 -10.782 1.00 51.47 202 GLN A CA 1
ATOM 1390 C C . GLN A 1 201 ? -23.641 -66.793 -12.179 1.00 53.80 202 GLN A C 1
ATOM 1391 O O . GLN A 1 201 ? -23.639 -67.708 -13.012 1.00 54.53 202 GLN A O 1
ATOM 1397 N N . GLN A 1 202 ? -24.196 -65.614 -12.414 1.00 54.86 203 GLN A N 1
ATOM 1398 C CA . GLN A 1 202 ? -24.883 -65.267 -13.656 1.00 57.86 203 GLN A CA 1
ATOM 1399 C C . GLN A 1 202 ? -23.945 -65.322 -14.879 1.00 60.76 203 GLN A C 1
ATOM 1400 O O . GLN A 1 202 ? -24.339 -65.772 -15.952 1.00 61.21 203 GLN A O 1
ATOM 1406 N N . ARG A 1 203 ? -22.702 -64.891 -14.685 1.00 63.15 204 ARG A N 1
ATOM 1407 C CA . ARG A 1 203 ? -21.719 -64.820 -15.762 1.00 66.76 204 ARG A CA 1
ATOM 1408 C C . ARG A 1 203 ? -20.980 -66.116 -16.054 1.00 72.25 204 ARG A C 1
ATOM 1409 O O . ARG A 1 203 ? -20.351 -66.215 -17.097 1.00 73.65 204 ARG A O 1
ATOM 1417 N N . ARG A 1 204 ? -21.035 -67.093 -15.152 1.00 77.11 205 ARG A N 1
ATOM 1418 C CA . ARG A 1 204 ? -20.678 -68.462 -15.519 1.00 83.47 205 ARG A CA 1
ATOM 1419 C C . ARG A 1 204 ? -21.517 -68.904 -16.736 1.00 88.84 205 ARG A C 1
ATOM 1420 O O . ARG A 1 204 ? -20.988 -69.440 -17.707 1.00 90.06 205 ARG A O 1
ATOM 1428 N N . ARG A 1 205 ? -22.826 -68.635 -16.650 1.00 53.79 206 ARG A N 1
ATOM 1429 C CA . ARG A 1 205 ? -23.813 -68.825 -17.737 1.00 57.10 206 ARG A CA 1
ATOM 1430 C C . ARG A 1 205 ? -23.733 -70.230 -18.342 1.00 57.82 206 ARG A C 1
ATOM 1431 O O . ARG A 1 205 ? -24.769 -70.837 -18.624 1.00 60.02 206 ARG A O 1
ATOM 1439 N N . ASP B 1 31 ? -13.022 -69.724 -11.185 1.00 74.94 32 ASP B N 1
ATOM 1440 C CA . ASP B 1 31 ? -11.866 -69.563 -10.247 1.00 73.52 32 ASP B CA 1
ATOM 1441 C C . ASP B 1 31 ? -12.016 -68.404 -9.232 1.00 70.41 32 ASP B C 1
ATOM 1442 O O . ASP B 1 31 ? -11.913 -68.630 -8.017 1.00 70.76 32 ASP B O 1
ATOM 1447 N N . TYR B 1 32 ? -12.233 -67.180 -9.719 1.00 67.36 33 TYR B N 1
ATOM 1448 C CA . TYR B 1 32 ? -12.527 -66.027 -8.838 1.00 64.56 33 TYR B CA 1
ATOM 1449 C C . TYR B 1 32 ? -13.632 -66.335 -7.820 1.00 65.12 33 TYR B C 1
ATOM 1450 O O . TYR B 1 32 ? -14.637 -66.971 -8.135 1.00 67.07 33 TYR B O 1
ATOM 1459 N N . CYS B 1 33 ? -13.423 -65.902 -6.588 1.00 63.44 34 CYS B N 1
ATOM 1460 C CA . CYS B 1 33 ? -14.507 -65.839 -5.620 1.00 64.31 34 CYS B CA 1
ATOM 1461 C C . CYS B 1 33 ? -14.452 -64.513 -4.859 1.00 60.01 34 CYS B C 1
ATOM 1462 O O . CYS B 1 33 ? -13.410 -63.850 -4.773 1.00 58.16 34 CYS B O 1
ATOM 1465 N N . THR B 1 34 ? -15.612 -64.110 -4.366 1.00 58.19 35 THR B N 1
ATOM 1466 C CA . THR B 1 34 ? -15.770 -62.826 -3.733 1.00 54.89 35 THR B CA 1
ATOM 1467 C C . THR B 1 34 ? -15.041 -62.863 -2.404 1.00 52.92 35 THR B C 1
ATOM 1468 O O . THR B 1 34 ? -15.384 -63.653 -1.544 1.00 52.50 35 THR B O 1
ATOM 1472 N N . PRO B 1 35 ? -14.051 -61.990 -2.223 1.00 50.63 36 PRO B N 1
ATOM 1473 C CA . PRO B 1 35 ? -13.280 -62.041 -0.990 1.00 50.66 36 PRO B CA 1
ATOM 1474 C C . PRO B 1 35 ? -14.104 -61.618 0.203 1.00 51.20 36 PRO B C 1
ATOM 1475 O O . PRO B 1 35 ? -15.112 -60.905 0.044 1.00 50.92 36 PRO B O 1
ATOM 1479 N N . GLY B 1 36 ? -13.682 -62.061 1.386 1.00 51.72 37 GLY B N 1
ATOM 1480 C CA . GLY B 1 36 ? -14.329 -61.654 2.632 1.00 51.79 37 GLY B CA 1
ATOM 1481 C C . GLY B 1 36 ? -13.980 -60.220 2.985 1.00 51.03 37 GLY B C 1
ATOM 1482 O O . GLY B 1 36 ? -13.171 -59.565 2.294 1.00 49.10 37 GLY B O 1
ATOM 1483 N N . ALA B 1 37 ? -14.576 -59.735 4.079 1.00 51.85 38 ALA B N 1
ATOM 1484 C CA . ALA B 1 37 ? -14.541 -58.303 4.416 1.00 51.04 38 ALA B CA 1
ATOM 1485 C C . ALA B 1 37 ? -13.130 -57.811 4.670 1.00 49.57 38 ALA B C 1
ATOM 1486 O O . ALA B 1 37 ? -12.723 -56.793 4.112 1.00 50.32 38 ALA B O 1
ATOM 1488 N N . PHE B 1 38 ? -12.376 -58.542 5.473 1.00 49.13 39 PHE B N 1
ATOM 1489 C CA . PHE B 1 38 ? -11.026 -58.149 5.811 1.00 47.94 39 PHE B CA 1
ATOM 1490 C C . PHE B 1 38 ? -10.202 -57.848 4.573 1.00 46.58 39 PHE B C 1
ATOM 1491 O O . PHE B 1 38 ? -9.586 -56.793 4.472 1.00 45.66 39 PHE B O 1
ATOM 1499 N N . GLU B 1 39 ? -10.226 -58.766 3.616 1.00 46.01 40 GLU B N 1
ATOM 1500 C CA . GLU B 1 39 ? -9.466 -58.614 2.398 1.00 45.14 40 GLU B CA 1
ATOM 1501 C C . GLU B 1 39 ? -10.008 -57.541 1.466 1.00 43.54 40 GLU B C 1
ATOM 1502 O O . GLU B 1 39 ? -9.247 -56.936 0.774 1.00 41.06 40 GLU B O 1
ATOM 1508 N N . LEU B 1 40 ? -11.318 -57.318 1.445 1.00 44.37 41 LEU B N 1
ATOM 1509 C CA . LEU B 1 40 ? -11.865 -56.194 0.679 1.00 43.92 41 LEU B CA 1
ATOM 1510 C C . LEU B 1 40 ? -11.351 -54.897 1.257 1.00 43.44 41 LEU B C 1
ATOM 1511 O O . LEU B 1 40 ? -10.961 -54.002 0.516 1.00 42.17 41 LEU B O 1
ATOM 1516 N N . GLU B 1 41 ? -11.349 -54.800 2.586 1.00 43.96 42 GLU B N 1
ATOM 1517 C CA . GLU B 1 41 ? -10.850 -53.590 3.224 1.00 44.17 42 GLU B CA 1
ATOM 1518 C C . GLU B 1 41 ? -9.348 -53.319 2.963 1.00 42.72 42 GLU B C 1
ATOM 1519 O O . GLU B 1 41 ? -8.955 -52.171 2.761 1.00 42.46 42 GLU B O 1
ATOM 1525 N N . ARG B 1 42 ? -8.530 -54.363 2.893 1.00 41.46 43 ARG B N 1
ATOM 1526 C CA . ARG B 1 42 ? -7.142 -54.206 2.496 1.00 40.71 43 ARG B CA 1
ATOM 1527 C C . ARG B 1 42 ? -7.048 -53.557 1.129 1.00 39.29 43 ARG B C 1
ATOM 1528 O O . ARG B 1 42 ? -6.159 -52.715 0.888 1.00 37.80 43 ARG B O 1
ATOM 1536 N N . LEU B 1 43 ? -7.935 -53.978 0.229 1.00 38.29 44 LEU B N 1
ATOM 1537 C CA . LEU B 1 43 ? -7.993 -53.420 -1.119 1.00 37.70 44 LEU B CA 1
ATOM 1538 C C . LEU B 1 43 ? -8.297 -51.923 -1.119 1.00 36.84 44 LEU B C 1
ATOM 1539 O O . LEU B 1 43 ? -7.715 -51.169 -1.874 1.00 35.14 44 LEU B O 1
ATOM 1544 N N . PHE B 1 44 ? -9.214 -51.479 -0.264 1.00 37.09 45 PHE B N 1
ATOM 1545 C CA . PHE B 1 44 ? -9.530 -50.046 -0.202 1.00 37.60 45 PHE B CA 1
ATOM 1546 C C . PHE B 1 44 ? -8.351 -49.227 0.289 1.00 38.51 45 PHE B C 1
ATOM 1547 O O . PHE B 1 44 ? -8.182 -48.100 -0.119 1.00 38.39 45 PHE B O 1
ATOM 1555 N N . TRP B 1 45 ? -7.529 -49.828 1.136 1.00 39.91 46 TRP B N 1
ATOM 1556 C CA . TRP B 1 45 ? -6.444 -49.142 1.821 1.00 41.40 46 TRP B CA 1
ATOM 1557 C C . TRP B 1 45 ? -5.129 -49.247 1.098 1.00 42.24 46 TRP B C 1
ATOM 1558 O O . TRP B 1 45 ? -4.461 -48.249 0.891 1.00 44.08 46 TRP B O 1
ATOM 1569 N N . LYS B 1 46 ? -4.765 -50.458 0.692 1.00 42.17 47 LYS B N 1
ATOM 1570 C CA . LYS B 1 46 ? -3.445 -50.743 0.145 1.00 42.13 47 LYS B CA 1
ATOM 1571 C C . LYS B 1 46 ? -3.430 -51.181 -1.300 1.00 41.62 47 LYS B C 1
ATOM 1572 O O . LYS B 1 46 ? -2.372 -51.325 -1.878 1.00 41.70 47 LYS B O 1
ATOM 1578 N N . GLY B 1 47 ? -4.585 -51.360 -1.909 1.00 42.01 48 GLY B N 1
ATOM 1579 C CA . GLY B 1 47 ? -4.638 -51.918 -3.251 1.00 43.02 48 GLY B CA 1
ATOM 1580 C C . GLY B 1 47 ? -4.163 -51.021 -4.402 1.00 43.93 48 GLY B C 1
ATOM 1581 O O . GLY B 1 47 ? -3.906 -51.513 -5.486 1.00 43.23 48 GLY B O 1
ATOM 1582 N N . SER B 1 48 ? -4.033 -49.721 -4.157 1.00 46.15 49 SER B N 1
ATOM 1583 C CA . SER B 1 48 ? -3.895 -48.717 -5.225 1.00 47.79 49 SER B CA 1
ATOM 1584 C C . SER B 1 48 ? -2.886 -47.671 -4.770 1.00 49.62 49 SER B C 1
ATOM 1585 O O . SER B 1 48 ? -3.018 -47.104 -3.670 1.00 52.47 49 SER B O 1
ATOM 1588 N N . PRO B 1 49 ? -1.837 -47.450 -5.556 1.00 50.06 50 PRO B N 1
ATOM 1589 C CA . PRO B 1 49 ? -1.415 -48.213 -6.720 1.00 49.42 50 PRO B CA 1
ATOM 1590 C C . PRO B 1 49 ? -0.929 -49.605 -6.366 1.00 49.43 50 PRO B C 1
ATOM 1591 O O . PRO B 1 49 ? -0.289 -49.852 -5.324 1.00 49.25 50 PRO B O 1
ATOM 1595 N N . GLN B 1 50 ? -1.206 -50.517 -7.258 1.00 49.43 51 GLN B N 1
ATOM 1596 C CA . GLN B 1 50 ? -0.825 -51.900 -7.031 1.00 50.30 51 GLN B CA 1
ATOM 1597 C C . GLN B 1 50 ? 0.640 -52.139 -7.393 1.00 49.31 51 GLN B C 1
ATOM 1598 O O . GLN B 1 50 ? 1.176 -51.505 -8.302 1.00 49.17 51 GLN B O 1
ATOM 1604 N N . TYR B 1 51 ? 1.286 -53.016 -6.634 1.00 48.53 52 TYR B N 1
ATOM 1605 C CA . TYR B 1 51 ? 2.674 -53.340 -6.833 1.00 47.11 52 TYR B CA 1
ATOM 1606 C C . TYR B 1 51 ? 2.768 -54.765 -7.394 1.00 46.75 52 TYR B C 1
ATOM 1607 O O . TYR B 1 51 ? 2.645 -55.738 -6.643 1.00 47.98 52 TYR B O 1
ATOM 1616 N N . THR B 1 52 ? 2.971 -54.880 -8.709 1.00 44.38 53 THR B N 1
ATOM 1617 C CA . THR B 1 52 ? 2.909 -56.173 -9.390 1.00 43.05 53 THR B CA 1
ATOM 1618 C C . THR B 1 52 ? 3.945 -56.275 -10.523 1.00 41.34 53 THR B C 1
ATOM 1619 O O . THR B 1 52 ? 4.678 -55.341 -10.800 1.00 40.09 53 THR B O 1
ATOM 1623 N N . HIS B 1 53 ? 4.006 -57.429 -11.165 1.00 40.00 54 HIS B N 1
ATOM 1624 C CA . HIS B 1 53 ? 4.890 -57.613 -12.285 1.00 39.11 54 HIS B CA 1
ATOM 1625 C C . HIS B 1 53 ? 4.573 -56.719 -13.482 1.00 37.72 54 HIS B C 1
ATOM 1626 O O . HIS B 1 53 ? 5.493 -56.135 -14.052 1.00 36.97 54 HIS B O 1
ATOM 1633 N N . VAL B 1 54 ? 3.287 -56.577 -13.803 1.00 36.94 55 VAL B N 1
ATOM 1634 C CA . VAL B 1 54 ? 2.822 -55.809 -14.949 1.00 35.49 55 VAL B CA 1
ATOM 1635 C C . VAL B 1 54 ? 1.537 -55.118 -14.561 1.00 35.92 55 VAL B C 1
ATOM 1636 O O . VAL B 1 54 ? 0.842 -55.572 -13.673 1.00 36.62 55 VAL B O 1
ATOM 1640 N N . ASN B 1 55 ? 1.241 -53.984 -15.184 1.00 35.98 56 ASN B N 1
ATOM 1641 C CA . ASN B 1 55 ? -0.062 -53.297 -15.043 1.00 35.50 56 ASN B CA 1
ATOM 1642 C C . ASN B 1 55 ? -0.380 -52.594 -16.346 1.00 36.13 56 ASN B C 1
ATOM 1643 O O . ASN B 1 55 ? 0.536 -52.113 -17.057 1.00 35.47 56 ASN B O 1
ATOM 1648 N N . GLU B 1 56 ? -1.664 -52.470 -16.631 1.00 36.52 57 GLU B N 1
ATOM 1649 C CA . GLU B 1 56 ? -2.150 -51.623 -17.728 1.00 37.62 57 GLU B CA 1
ATOM 1650 C C . GLU B 1 56 ? -2.192 -50.185 -17.225 1.00 37.15 57 GLU B C 1
ATOM 1651 O O . GLU B 1 56 ? -2.836 -49.911 -16.213 1.00 37.42 57 GLU B O 1
ATOM 1657 N N . VAL B 1 57 ? -1.531 -49.266 -17.910 1.00 36.69 58 VAL B N 1
ATOM 1658 C CA . VAL B 1 57 ? -1.474 -47.891 -17.426 1.00 36.88 58 VAL B CA 1
ATOM 1659 C C . VAL B 1 57 ? -2.269 -46.926 -18.298 1.00 39.18 58 VAL B C 1
ATOM 1660 O O . VAL B 1 57 ? -2.429 -45.742 -17.952 1.00 40.31 58 VAL B O 1
ATOM 1664 N N . TRP B 1 58 ? -2.798 -47.453 -19.403 1.00 40.39 59 TRP B N 1
ATOM 1665 C CA . TRP B 1 58 ? -3.487 -46.679 -20.431 1.00 41.89 59 TRP B CA 1
ATOM 1666 C C . TRP B 1 58 ? -4.078 -47.746 -21.348 1.00 42.59 59 TRP B C 1
ATOM 1667 O O . TRP B 1 58 ? -3.538 -48.843 -21.412 1.00 41.73 59 TRP B O 1
ATOM 1678 N N . PRO B 1 59 ? -5.214 -47.468 -22.019 1.00 43.87 60 PRO B N 1
ATOM 1679 C CA . PRO B 1 59 ? -5.852 -48.616 -22.656 1.00 44.23 60 PRO B CA 1
ATOM 1680 C C . PRO B 1 59 ? -4.958 -49.324 -23.667 1.00 43.69 60 PRO B C 1
ATOM 1681 O O . PRO B 1 59 ?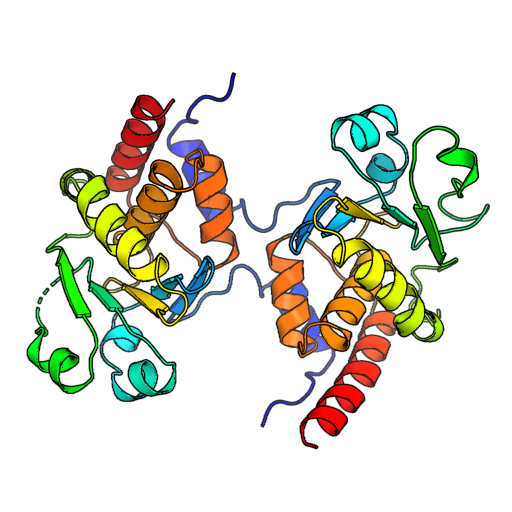 -4.406 -48.698 -24.574 1.00 42.81 60 PRO B O 1
ATOM 1685 N N . LYS B 1 60 ? -4.810 -50.629 -23.460 1.00 43.34 61 LYS B N 1
ATOM 1686 C CA . LYS B 1 60 ? -3.985 -51.498 -24.304 1.00 43.84 61 LYS B CA 1
ATOM 1687 C C . LYS B 1 60 ? -2.473 -51.288 -24.168 1.00 41.25 61 LYS B C 1
ATOM 1688 O O . LYS B 1 60 ? -1.713 -51.881 -24.934 1.00 42.69 61 LYS B O 1
ATOM 1694 N N . LEU B 1 61 ? -2.052 -50.483 -23.198 1.00 38.81 62 LEU B N 1
ATOM 1695 C CA . LEU B 1 61 ? -0.654 -50.128 -22.958 1.00 37.05 62 LEU B CA 1
ATOM 1696 C C . LEU B 1 61 ? -0.262 -50.580 -21.547 1.00 35.85 62 LEU B C 1
ATOM 1697 O O . LEU B 1 61 ? -0.770 -50.057 -20.538 1.00 35.12 62 LEU B O 1
ATOM 1702 N N . TYR B 1 62 ? 0.630 -51.568 -21.496 1.00 35.18 63 TYR B N 1
ATOM 1703 C CA . TYR B 1 62 ? 1.074 -52.177 -20.263 1.00 34.69 63 TYR B CA 1
ATOM 1704 C C . TYR B 1 62 ? 2.539 -51.877 -20.008 1.00 34.38 63 TYR B C 1
ATOM 1705 O O . TYR B 1 62 ? 3.350 -51.779 -20.939 1.00 33.74 63 TYR B O 1
ATOM 1714 N N . ILE B 1 63 ? 2.856 -51.693 -18.735 1.00 33.41 64 ILE B N 1
ATOM 1715 C CA . ILE B 1 63 ? 4.207 -51.550 -18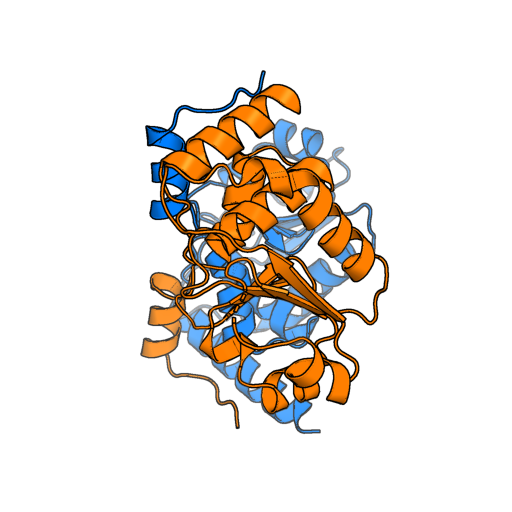.295 1.00 32.97 64 ILE B CA 1
ATOM 1716 C C . ILE B 1 63 ? 4.473 -52.738 -17.362 1.00 34.43 64 ILE B C 1
ATOM 1717 O O . ILE B 1 63 ? 3.675 -53.045 -16.466 1.00 34.05 64 ILE B O 1
ATOM 1722 N N . GLY B 1 64 ? 5.598 -53.410 -17.577 1.00 35.61 65 GLY B N 1
ATOM 1723 C CA . GLY B 1 64 ? 5.935 -54.571 -16.752 1.00 35.82 65 GLY B CA 1
ATOM 1724 C C . GLY B 1 64 ? 7.406 -54.812 -16.661 1.00 35.64 65 GLY B C 1
ATOM 1725 O O . GLY B 1 64 ? 8.200 -54.063 -17.199 1.00 35.70 65 GLY B O 1
ATOM 1726 N N . ASP B 1 65 ? 7.759 -55.894 -16.001 1.00 36.38 66 ASP B N 1
ATOM 1727 C CA . ASP B 1 65 ? 9.123 -56.176 -15.708 1.00 37.59 66 ASP B CA 1
ATOM 1728 C C . ASP B 1 65 ? 9.570 -57.242 -16.665 1.00 38.56 66 ASP B C 1
ATOM 1729 O O . ASP B 1 65 ? 8.887 -57.498 -17.624 1.00 38.93 66 ASP B O 1
ATOM 1734 N N . GLU B 1 66 ? 10.720 -57.846 -16.405 1.00 40.73 67 GLU B N 1
ATOM 1735 C CA . GLU B 1 66 ? 11.365 -58.720 -17.351 1.00 42.74 67 GLU B CA 1
ATOM 1736 C C . GLU B 1 66 ? 10.713 -60.077 -17.383 1.00 43.70 67 GLU B C 1
ATOM 1737 O O . GLU B 1 66 ? 10.467 -60.626 -18.452 1.00 45.42 67 GLU B O 1
ATOM 1743 N N . ALA B 1 67 ? 10.406 -60.609 -16.217 1.00 44.07 68 ALA B N 1
ATOM 1744 C CA . ALA B 1 67 ? 9.634 -61.831 -16.135 1.00 44.99 68 ALA B CA 1
ATOM 1745 C C . ALA B 1 67 ? 8.388 -61.781 -17.046 1.00 44.57 68 ALA B C 1
ATOM 1746 O O . ALA B 1 67 ? 8.122 -62.720 -17.786 1.00 46.26 68 ALA B O 1
ATOM 1748 N N . THR B 1 68 ? 7.666 -60.678 -17.045 1.00 42.82 69 THR B N 1
ATOM 1749 C CA . THR B 1 68 ? 6.482 -60.554 -17.912 1.00 42.79 69 THR B CA 1
ATOM 1750 C C . THR B 1 68 ? 6.839 -60.593 -19.415 1.00 43.43 69 THR B C 1
ATOM 1751 O O . THR B 1 68 ? 6.102 -61.159 -20.210 1.00 44.83 69 THR B O 1
ATOM 1755 N N . ALA B 1 69 ? 7.960 -59.991 -19.800 1.00 42.81 70 ALA B N 1
ATOM 1756 C CA . ALA B 1 69 ? 8.377 -59.944 -21.216 1.00 43.30 70 ALA B CA 1
ATOM 1757 C C . ALA B 1 69 ? 8.879 -61.293 -21.728 1.00 44.78 70 ALA B C 1
ATOM 1758 O O . ALA B 1 69 ? 8.796 -61.597 -22.905 1.00 44.91 70 ALA B O 1
ATOM 1760 N N . LEU B 1 70 ? 9.417 -62.093 -20.824 1.00 46.49 71 LEU B N 1
ATOM 1761 C CA . LEU B 1 70 ? 10.083 -63.344 -21.180 1.00 48.35 71 LEU B CA 1
ATOM 1762 C C . LEU B 1 70 ? 9.059 -64.493 -21.170 1.00 50.10 71 LEU B C 1
ATOM 1763 O O . LEU B 1 70 ? 9.291 -65.560 -21.715 1.00 51.88 71 LEU B O 1
ATOM 1768 N N . ASP B 1 71 ? 7.916 -64.269 -20.551 1.00 50.52 72 ASP B N 1
ATOM 1769 C CA . ASP B 1 71 ? 6.919 -65.319 -20.443 1.00 53.18 72 ASP B CA 1
ATOM 1770 C C . ASP B 1 71 ? 6.002 -65.257 -21.655 1.00 53.40 72 ASP B C 1
ATOM 1771 O O . ASP B 1 71 ? 4.879 -64.751 -21.614 1.00 52.27 72 ASP B O 1
ATOM 1776 N N . ARG B 1 72 ? 6.511 -65.786 -22.751 1.00 55.05 73 ARG B N 1
ATOM 1777 C CA . ARG B 1 72 ? 5.916 -65.514 -24.046 1.00 56.14 73 ARG B CA 1
ATOM 1778 C C . ARG B 1 72 ? 4.609 -66.251 -24.271 1.00 58.39 73 ARG B C 1
ATOM 1779 O O . ARG B 1 72 ? 3.750 -65.758 -24.997 1.00 58.74 73 ARG B O 1
ATOM 1787 N N . TYR B 1 73 ? 4.436 -67.404 -23.637 1.00 60.69 74 TYR B N 1
ATOM 1788 C CA . TYR B 1 73 ? 3.139 -68.082 -23.695 1.00 63.30 74 TYR B CA 1
ATOM 1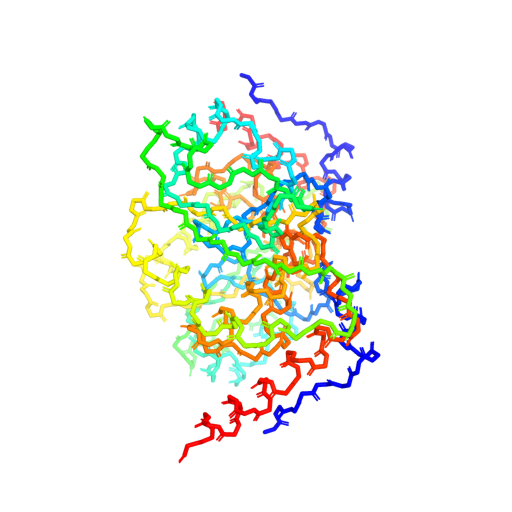789 C C . TYR B 1 73 ? 2.054 -67.194 -23.060 1.00 62.34 74 TYR B C 1
ATOM 1790 O O . TYR B 1 73 ? 0.994 -67.010 -23.654 1.00 63.00 74 TYR B O 1
ATOM 1792 N N . ARG B 1 74 ? 2.326 -66.609 -21.891 1.00 61.21 75 ARG B N 1
ATOM 1793 C CA . ARG B 1 74 ? 1.373 -65.637 -21.280 1.00 60.78 75 ARG B CA 1
ATOM 1794 C C . ARG B 1 74 ? 1.082 -64.433 -22.199 1.00 59.02 75 ARG B C 1
ATOM 1795 O O . ARG B 1 74 ? -0.089 -64.027 -22.336 1.00 58.90 75 ARG B O 1
ATOM 1803 N N . LEU B 1 75 ? 2.136 -63.864 -22.814 1.00 57.05 76 LEU B N 1
ATOM 1804 C CA . LEU B 1 75 ? 1.964 -62.717 -23.717 1.00 55.81 76 LEU B CA 1
ATOM 1805 C C . LEU B 1 75 ? 1.047 -63.064 -24.889 1.00 56.92 76 LEU B C 1
ATOM 1806 O O . LEU B 1 75 ? 0.177 -62.287 -25.268 1.00 56.05 76 LEU B O 1
ATOM 1811 N N . GLN B 1 76 ? 1.240 -64.240 -25.462 1.00 58.84 77 GLN B N 1
ATOM 1812 C CA . GLN B 1 76 ? 0.460 -64.621 -26.618 1.00 61.17 77 GLN B CA 1
ATOM 1813 C C . GLN B 1 76 ? -0.992 -64.896 -26.216 1.00 62.13 77 GLN B C 1
ATOM 1814 O O . GLN B 1 76 ? -1.910 -64.439 -26.886 1.00 62.77 77 GLN B O 1
ATOM 1820 N N . LYS B 1 77 ? -1.201 -65.608 -25.112 1.00 62.18 78 LYS B N 1
ATOM 1821 C CA . LYS B 1 77 ? -2.557 -65.862 -24.637 1.00 63.35 78 LYS B CA 1
ATOM 1822 C C . LYS B 1 77 ? -3.225 -64.562 -24.187 1.00 61.03 78 LYS B C 1
ATOM 1823 O O . LYS B 1 77 ? -4.423 -64.393 -24.390 1.00 61.94 78 LYS B O 1
ATOM 1829 N N . ALA B 1 78 ? -2.451 -63.624 -23.625 1.00 57.89 79 ALA B N 1
ATOM 1830 C CA . ALA B 1 78 ? -3.006 -62.313 -23.265 1.00 55.53 79 ALA B CA 1
ATOM 1831 C C . ALA B 1 78 ? -3.280 -61.421 -24.480 1.00 54.75 79 ALA B C 1
ATOM 1832 O O . ALA B 1 78 ? -3.748 -60.303 -24.328 1.00 54.01 79 ALA B O 1
ATOM 1834 N N . GLY B 1 79 ? -3.006 -61.919 -25.679 1.00 55.28 80 GLY B N 1
ATOM 1835 C CA . GLY B 1 79 ? -3.249 -61.179 -26.912 1.00 55.22 80 GLY B CA 1
ATOM 1836 C C . GLY B 1 79 ? -2.238 -60.092 -27.254 1.00 53.00 80 GLY B C 1
ATOM 1837 O O . GLY B 1 79 ? -2.513 -59.256 -28.096 1.00 53.64 80 GLY B O 1
ATOM 1838 N N . PHE B 1 80 ? -1.069 -60.099 -26.625 1.00 50.52 81 PHE B N 1
ATOM 1839 C CA . PHE B 1 80 ? -0.055 -59.081 -26.912 1.00 48.78 81 PHE B CA 1
ATOM 1840 C C . PHE B 1 80 ? 0.486 -59.127 -28.338 1.00 49.09 81 PHE B C 1
ATOM 1841 O O . PHE B 1 80 ? 0.656 -60.177 -28.958 1.00 50.18 81 PHE B O 1
ATOM 1849 N N . THR B 1 81 ? 0.804 -57.939 -28.814 1.00 47.89 82 THR B N 1
ATOM 1850 C CA . THR B 1 81 ? 1.021 -57.678 -30.219 1.00 48.07 82 THR B CA 1
ATOM 1851 C C . THR B 1 81 ? 2.386 -56.979 -30.430 1.00 46.77 82 THR B C 1
ATOM 1852 O O . THR B 1 81 ? 2.970 -57.015 -31.510 1.00 49.07 82 THR B O 1
ATOM 1856 N N . HIS B 1 82 ? 2.899 -56.364 -29.378 1.00 44.30 83 HIS B N 1
ATOM 1857 C CA . HIS B 1 82 ? 4.056 -55.487 -29.440 1.00 42.61 83 HIS B CA 1
ATOM 1858 C C . HIS B 1 82 ? 4.775 -55.567 -28.084 1.00 40.06 83 HIS B C 1
ATOM 1859 O O . HIS B 1 82 ? 4.132 -55.474 -27.047 1.00 38.51 83 HIS B O 1
ATOM 1866 N N . VAL B 1 83 ? 6.093 -55.717 -28.112 1.00 38.84 84 VAL B N 1
ATOM 1867 C CA . VAL B 1 83 ? 6.940 -55.510 -26.947 1.00 37.37 84 VAL B CA 1
ATOM 1868 C C . VAL B 1 83 ? 8.022 -54.471 -27.255 1.00 37.13 84 VAL B C 1
ATOM 1869 O O . VAL B 1 83 ? 8.742 -54.599 -28.234 1.00 37.36 84 VAL B O 1
ATOM 1873 N N . LEU B 1 84 ? 8.102 -53.450 -26.410 1.00 36.79 85 LEU B N 1
ATOM 1874 C CA . LEU B 1 84 ? 9.133 -52.446 -26.415 1.00 36.40 85 LEU B CA 1
ATOM 1875 C C . LEU B 1 84 ? 10.006 -52.644 -25.178 1.00 36.97 85 LEU B C 1
ATOM 1876 O O . LEU B 1 84 ? 9.554 -52.460 -24.045 1.00 37.72 85 LEU B O 1
ATOM 1881 N N . ASN B 1 85 ? 11.246 -53.061 -25.400 1.00 38.46 86 ASN B N 1
ATOM 1882 C CA . ASN B 1 85 ? 12.198 -53.343 -24.332 1.00 39.53 86 ASN B CA 1
ATOM 1883 C C . ASN B 1 85 ? 13.080 -52.132 -24.212 1.00 40.41 86 ASN B C 1
ATOM 1884 O O . ASN B 1 85 ? 13.886 -51.894 -25.080 1.00 41.35 86 ASN B O 1
ATOM 1889 N N . ALA B 1 86 ? 12.872 -51.360 -23.157 1.00 41.78 87 ALA B N 1
ATOM 1890 C CA . ALA B 1 86 ? 13.703 -50.239 -22.792 1.00 44.04 87 ALA B CA 1
ATOM 1891 C C . ALA B 1 86 ? 15.016 -50.683 -22.110 1.00 46.47 87 ALA B C 1
ATOM 1892 O O . ALA B 1 86 ? 15.734 -49.851 -21.596 1.00 47.04 87 ALA B O 1
ATOM 1894 N N . ALA B 1 87 ? 15.302 -51.981 -22.068 1.00 49.37 88 ALA B N 1
ATOM 1895 C CA . ALA B 1 87 ? 16.571 -52.500 -21.543 1.00 52.75 88 ALA B CA 1
ATOM 1896 C C . ALA B 1 87 ? 17.152 -53.585 -22.469 1.00 55.60 88 ALA B C 1
ATOM 1897 O O . ALA B 1 87 ? 17.653 -54.622 -22.000 1.00 56.50 88 ALA B O 1
ATOM 1899 N N . HIS B 1 88 ? 17.065 -53.371 -23.781 1.00 58.36 89 HIS B N 1
ATOM 1900 C CA . HIS B 1 88 ? 17.563 -54.369 -24.756 1.00 60.99 89 HIS B CA 1
ATOM 1901 C C . HIS B 1 88 ? 18.941 -54.911 -24.326 1.00 62.01 89 HIS B C 1
ATOM 1902 O O . HIS B 1 88 ? 19.217 -56.106 -24.473 1.00 63.87 89 HIS B O 1
ATOM 1909 N N . ASP B 1 94 ? 20.080 -58.797 -23.407 1.00 83.52 95 ASP B N 1
ATOM 1910 C CA . ASP B 1 94 ? 19.748 -59.287 -24.741 1.00 84.01 95 ASP B CA 1
ATOM 1911 C C . ASP B 1 94 ? 18.748 -60.425 -24.615 1.00 84.27 95 ASP B C 1
ATOM 1912 O O . ASP B 1 94 ? 18.818 -61.216 -23.657 1.00 85.38 95 ASP B O 1
ATOM 1917 N N . THR B 1 95 ? 17.805 -60.483 -25.568 1.00 83.54 96 THR B N 1
ATOM 1918 C CA . THR B 1 95 ? 16.941 -61.672 -25.774 1.00 83.10 96 THR B CA 1
ATOM 1919 C C . THR B 1 95 ? 16.840 -62.010 -27.291 1.00 83.02 96 THR B C 1
ATOM 1920 O O . THR B 1 95 ? 17.375 -63.043 -27.740 1.00 84.35 96 THR B O 1
ATOM 1924 N N . GLY B 1 96 ? 16.228 -61.118 -28.082 1.00 80.92 97 GLY B N 1
ATOM 1925 C CA . GLY B 1 96 ? 16.163 -61.266 -29.559 1.00 80.02 97 GLY B CA 1
ATOM 1926 C C . GLY B 1 96 ? 14.759 -61.121 -30.157 1.00 78.53 97 GLY B C 1
ATOM 1927 O O . GLY B 1 96 ? 13.772 -61.519 -29.552 1.00 78.09 97 GLY B O 1
ATOM 1928 N N . PRO B 1 97 ? 14.656 -60.553 -31.371 1.00 77.15 98 PRO B N 1
ATOM 1929 C CA . PRO B 1 97 ? 13.366 -60.653 -32.062 1.00 76.02 98 PRO B CA 1
ATOM 1930 C C . PRO B 1 97 ? 12.974 -62.083 -32.514 1.00 75.42 98 PRO B C 1
ATOM 1931 O O . PRO B 1 97 ? 11.793 -62.322 -32.732 1.00 76.08 98 PRO B O 1
ATOM 1935 N N . ASP B 1 98 ? 13.917 -63.018 -32.662 1.00 73.21 99 ASP B N 1
ATOM 1936 C CA . ASP B 1 98 ? 13.541 -64.400 -33.024 1.00 72.97 99 ASP B CA 1
ATOM 1937 C C . ASP B 1 98 ? 12.705 -65.067 -31.902 1.00 70.92 99 ASP B C 1
ATOM 1938 O O . ASP B 1 98 ? 11.808 -65.877 -32.165 1.00 71.07 99 ASP B O 1
ATOM 1943 N N . TYR B 1 99 ? 12.999 -64.694 -30.653 1.00 66.94 100 TYR B N 1
ATOM 1944 C CA . TYR B 1 99 ? 12.245 -65.160 -29.499 1.00 64.82 100 TYR B CA 1
ATOM 1945 C C . TYR B 1 99 ? 10.776 -64.762 -29.638 1.00 64.86 100 TYR B C 1
ATOM 1946 O O . TYR B 1 99 ? 9.885 -65.543 -29.309 1.00 65.02 100 TYR B O 1
ATOM 1955 N N . TYR B 1 100 ? 10.536 -63.550 -30.138 1.00 64.40 101 TYR B N 1
ATOM 1956 C CA . TYR B 1 100 ? 9.172 -63.018 -30.300 1.00 65.17 101 TYR B CA 1
ATOM 1957 C C . TYR B 1 100 ? 8.581 -63.170 -31.694 1.00 68.20 101 TYR B C 1
ATOM 1958 O O . TYR B 1 100 ? 7.362 -63.314 -31.816 1.00 69.67 101 TYR B O 1
ATOM 1967 N N . ARG B 1 101 ? 9.420 -63.123 -32.732 1.00 70.56 102 ARG B N 1
ATOM 1968 C CA . ARG B 1 101 ? 8.962 -63.201 -34.137 1.00 73.56 102 ARG B CA 1
ATOM 1969 C C . ARG B 1 101 ? 8.301 -64.561 -34.463 1.00 76.28 102 ARG B C 1
ATOM 1970 O O . ARG B 1 101 ? 7.555 -64.707 -35.464 1.00 78.45 102 ARG B O 1
ATOM 1978 N N . ASP B 1 102 ? 8.549 -65.553 -33.613 1.00 76.68 103 ASP B N 1
ATOM 1979 C CA . ASP B 1 102 ? 7.884 -66.839 -33.762 1.00 79.09 103 ASP B CA 1
ATOM 1980 C C . ASP B 1 102 ? 6.440 -66.816 -33.255 1.00 78.89 103 ASP B C 1
ATOM 1981 O O . ASP B 1 102 ? 5.775 -67.853 -33.255 1.00 80.90 103 ASP B O 1
ATOM 1986 N N . MET B 1 103 ? 5.946 -65.641 -32.846 1.00 81.85 104 MET B N 1
ATOM 1987 C CA . MET B 1 103 ? 4.567 -65.505 -32.340 1.00 80.60 104 MET B CA 1
ATOM 1988 C C . MET B 1 103 ? 3.793 -64.276 -32.815 1.00 78.11 104 MET B C 1
ATOM 1989 O O . MET B 1 103 ? 2.754 -63.944 -32.245 1.00 76.62 104 MET B O 1
ATOM 1994 N N . ASP B 1 104 ? 4.280 -63.598 -33.852 1.00 77.62 105 ASP B N 1
ATOM 1995 C CA . ASP B 1 104 ? 3.548 -62.456 -34.417 1.00 76.06 105 ASP B CA 1
ATOM 1996 C C . ASP B 1 104 ? 3.505 -61.306 -33.399 1.00 71.04 105 ASP B C 1
ATOM 1997 O O . ASP B 1 104 ? 2.469 -60.686 -33.162 1.00 69.92 105 ASP B O 1
ATOM 2002 N N . ILE B 1 105 ? 4.656 -61.048 -32.799 1.00 67.78 106 ILE B N 1
ATOM 2003 C CA . ILE B 1 105 ? 4.835 -59.934 -31.880 1.00 64.02 106 ILE B CA 1
ATOM 2004 C C . ILE B 1 105 ? 5.950 -59.062 -32.439 1.00 62.17 106 ILE B C 1
ATOM 2005 O O . ILE B 1 105 ? 7.064 -59.542 -32.610 1.00 62.47 106 ILE B O 1
ATOM 2010 N N . GLN B 1 106 ? 5.638 -57.806 -32.756 1.00 60.06 107 GLN B N 1
ATOM 2011 C CA . GLN B 1 106 ? 6.663 -56.845 -33.163 1.00 58.91 107 GLN B CA 1
ATOM 2012 C C . GLN B 1 106 ? 7.477 -56.434 -31.942 1.00 55.37 107 GLN B C 1
ATOM 2013 O O . GLN B 1 106 ? 6.922 -55.989 -30.933 1.00 53.78 107 GLN B O 1
ATOM 2019 N N . TYR B 1 107 ? 8.785 -56.606 -32.035 1.00 53.73 108 TYR B N 1
ATOM 2020 C CA . TYR B 1 107 ? 9.692 -56.284 -30.954 1.00 51.23 108 TYR B CA 1
ATOM 2021 C C . TYR B 1 107 ? 10.551 -55.087 -31.344 1.00 50.26 108 TYR B C 1
ATOM 2022 O O . TYR B 1 107 ? 10.905 -54.937 -32.501 1.00 51.81 108 TYR B O 1
ATOM 2031 N N . HIS B 1 108 ? 10.883 -54.236 -30.382 1.00 47.91 109 HIS B N 1
ATOM 2032 C CA . HIS B 1 108 ? 12.038 -53.350 -30.527 1.00 47.67 109 HIS B CA 1
ATOM 2033 C C . HIS B 1 108 ? 12.736 -53.153 -29.182 1.00 46.06 109 HIS B C 1
ATOM 2034 O O . HIS B 1 108 ? 12.079 -53.017 -28.161 1.00 44.41 109 HIS B O 1
ATOM 2041 N N . GLY B 1 109 ? 14.064 -53.117 -29.210 1.00 46.67 110 GLY B N 1
ATOM 2042 C CA . GLY B 1 109 ? 14.866 -52.897 -28.028 1.00 46.43 110 GLY B CA 1
ATOM 2043 C C . GLY B 1 109 ? 15.604 -51.564 -28.052 1.00 46.67 110 GLY B C 1
ATOM 2044 O O . GLY B 1 109 ? 16.346 -51.309 -28.965 1.00 47.83 110 GLY B O 1
ATOM 2045 N N . VAL B 1 110 ? 15.380 -50.720 -27.050 1.00 45.48 111 VAL B N 1
ATOM 2046 C CA . VAL B 1 110 ? 16.186 -49.504 -26.807 1.00 46.18 111 VAL B CA 1
ATOM 2047 C C . VAL B 1 110 ? 17.267 -49.940 -25.777 1.00 47.12 111 VAL B C 1
ATOM 2048 O O . VAL B 1 110 ? 16.957 -50.541 -24.732 1.00 46.66 111 VAL B O 1
ATOM 2052 N N . GLU B 1 111 ? 18.523 -49.673 -26.044 1.00 48.36 112 GLU B N 1
ATOM 2053 C CA . GLU B 1 111 ? 19.564 -50.258 -25.215 1.00 50.22 112 GLU B CA 1
ATOM 2054 C C . GLU B 1 111 ? 19.933 -49.239 -24.125 1.00 49.05 112 GLU B C 1
ATOM 2055 O O . GLU B 1 111 ? 20.986 -48.613 -24.169 1.00 50.95 112 GLU B O 1
ATOM 2061 N N . ALA B 1 112 ? 19.042 -49.054 -23.160 1.00 45.87 113 ALA B N 1
ATOM 2062 C CA . ALA B 1 112 ? 19.220 -47.998 -22.173 1.00 45.24 113 ALA B CA 1
ATOM 2063 C C . ALA B 1 112 ? 19.661 -48.564 -20.808 1.00 45.00 113 ALA B C 1
ATOM 2064 O O . ALA B 1 112 ? 19.332 -49.703 -20.460 1.00 44.07 113 ALA B O 1
ATOM 2066 N N . ASP B 1 113 ? 20.420 -47.775 -20.058 1.00 44.53 114 ASP B N 1
ATOM 2067 C CA . ASP B 1 113 ? 20.798 -48.148 -18.701 1.00 44.80 114 ASP B CA 1
ATOM 2068 C C . ASP B 1 113 ? 19.983 -47.314 -17.734 1.00 42.71 114 ASP B C 1
ATOM 2069 O O . ASP B 1 113 ? 19.635 -46.180 -18.044 1.00 41.75 114 ASP B O 1
ATOM 2074 N N . ASP B 1 114 ? 19.679 -47.853 -16.563 1.00 41.99 115 ASP B N 1
ATOM 2075 C CA . ASP B 1 114 ? 18.926 -47.073 -15.608 1.00 41.45 115 ASP B CA 1
ATOM 2076 C C . ASP B 1 114 ? 19.868 -46.324 -14.682 1.00 42.61 115 ASP B C 1
ATOM 2077 O O . ASP B 1 114 ? 20.053 -46.694 -13.524 1.00 43.57 115 ASP B O 1
ATOM 2082 N N . LEU B 1 115 ? 20.391 -45.229 -15.210 1.00 42.17 116 LEU B N 1
ATOM 2083 C CA . LEU B 1 115 ? 21.411 -44.429 -14.581 1.00 43.29 116 LEU B CA 1
ATOM 2084 C C . LEU B 1 115 ? 21.065 -43.012 -14.950 1.00 42.56 116 LEU B C 1
ATOM 2085 O O . LEU B 1 115 ? 20.666 -42.763 -16.077 1.00 40.88 116 LEU B O 1
ATOM 2090 N N . PRO B 1 116 ? 21.251 -42.065 -14.024 1.00 43.73 117 PRO B N 1
ATOM 2091 C CA . PRO B 1 116 ? 21.067 -40.655 -14.366 1.00 44.63 117 PRO B CA 1
ATOM 2092 C C . PRO B 1 116 ? 21.982 -40.142 -15.496 1.00 46.44 117 PRO B C 1
ATOM 2093 O O . PRO B 1 116 ? 21.684 -39.108 -16.086 1.00 47.20 117 PRO B O 1
ATOM 2097 N N . THR B 1 117 ? 23.073 -40.852 -15.800 1.00 47.64 118 TH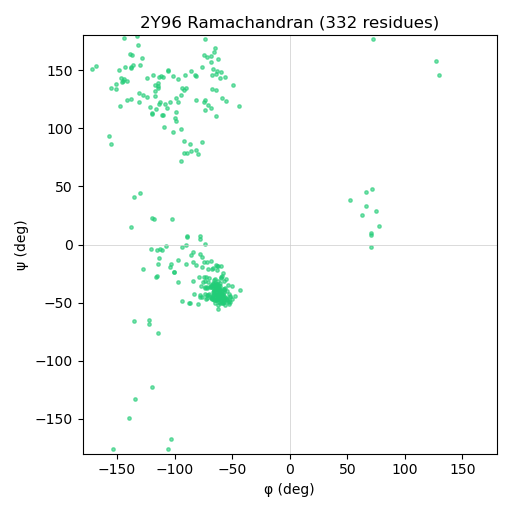R B N 1
ATOM 2098 C CA . THR B 1 117 ? 23.987 -40.452 -16.873 1.00 49.16 118 THR B CA 1
ATOM 2099 C C . THR B 1 117 ? 23.634 -41.021 -18.243 1.00 48.00 118 THR B C 1
ATOM 2100 O O . THR B 1 117 ? 24.419 -40.897 -19.174 1.00 49.62 118 THR B O 1
ATOM 2104 N N . PHE B 1 118 ? 22.481 -41.673 -18.352 1.00 45.43 119 PHE B N 1
ATOM 2105 C CA . PHE B 1 118 ? 21.932 -42.077 -19.628 1.00 44.15 119 PHE B CA 1
ATOM 2106 C C . PHE B 1 118 ? 20.868 -41.068 -20.077 1.00 43.00 119 PHE B C 1
ATOM 2107 O O . PHE B 1 118 ? 19.950 -40.767 -19.340 1.00 41.62 119 PHE B O 1
ATOM 2115 N N . ASP B 1 119 ? 21.017 -40.527 -21.279 1.00 44.42 120 ASP B N 1
ATOM 2116 C CA . ASP B 1 119 ? 20.061 -39.561 -21.803 1.00 43.86 120 ASP B CA 1
ATOM 2117 C C . ASP B 1 119 ? 19.015 -40.335 -22.598 1.00 42.16 120 ASP B C 1
ATOM 2118 O O . ASP B 1 119 ? 19.134 -40.547 -23.797 1.00 42.12 120 ASP B O 1
ATOM 2123 N N . LEU B 1 120 ? 17.982 -40.748 -21.900 1.00 40.41 121 LEU B N 1
ATOM 2124 C CA . LEU B 1 120 ? 16.864 -41.450 -22.510 1.00 39.26 121 LEU B CA 1
ATOM 2125 C C . LEU B 1 120 ? 16.047 -40.541 -23.432 1.00 39.55 121 LEU B C 1
ATOM 2126 O O . LEU B 1 120 ? 15.252 -41.039 -24.236 1.00 39.36 121 LEU B O 1
ATOM 2131 N N . SER B 1 121 ? 16.244 -39.223 -23.338 1.00 40.07 122 SER B N 1
ATOM 2132 C CA . SER B 1 121 ? 15.497 -38.279 -24.178 1.00 40.35 122 SER B CA 1
ATOM 2133 C C . SER B 1 121 ? 15.784 -38.447 -25.642 1.00 40.48 122 SER B C 1
ATOM 2134 O O . SER B 1 121 ? 14.991 -38.037 -26.459 1.00 40.41 122 SER B O 1
ATOM 2137 N N . VAL B 1 122 ? 16.924 -39.032 -25.965 1.00 41.35 123 VAL B N 1
ATOM 2138 C CA . VAL B 1 122 ? 17.239 -39.357 -27.347 1.00 42.86 123 VAL B CA 1
ATOM 2139 C C . VAL B 1 122 ? 16.171 -40.282 -27.967 1.00 41.51 123 VAL B C 1
ATOM 2140 O O . VAL B 1 122 ? 15.990 -40.266 -29.166 1.00 41.72 123 VAL B O 1
ATOM 2144 N N . PHE B 1 123 ? 15.451 -41.039 -27.132 1.00 39.40 124 PHE B N 1
ATOM 2145 C CA . PHE B 1 123 ? 14.473 -42.000 -27.603 1.00 38.31 124 PHE B CA 1
ATOM 2146 C C . PHE B 1 123 ? 13.016 -41.592 -27.382 1.00 37.75 124 PHE B C 1
ATOM 2147 O O . PHE B 1 123 ? 12.107 -42.325 -27.776 1.00 37.51 124 PHE B O 1
ATOM 2155 N N . PHE B 1 124 ? 12.761 -40.439 -26.779 1.00 38.46 125 PHE B N 1
ATOM 2156 C CA . PHE B 1 124 ? 11.356 -40.085 -26.481 1.00 38.13 125 PHE B CA 1
ATOM 2157 C C . PHE B 1 124 ? 10.501 -40.098 -27.757 1.00 38.51 125 PHE B C 1
ATOM 2158 O O . PHE B 1 124 ? 9.487 -40.731 -27.792 1.00 37.04 125 PHE B O 1
ATOM 2166 N N . TYR B 1 125 ? 10.922 -39.403 -28.811 1.00 40.81 126 TYR B N 1
ATOM 2167 C CA . TYR B 1 125 ? 10.106 -39.333 -30.030 1.00 42.16 126 TYR B CA 1
ATOM 2168 C C . TYR B 1 125 ? 9.990 -40.677 -30.723 1.00 41.09 126 TYR B C 1
ATOM 2169 O O . TYR B 1 125 ? 8.883 -41.077 -31.054 1.00 41.41 126 TYR B O 1
ATOM 2178 N N . PRO B 1 126 ? 11.097 -41.402 -30.908 1.00 41.44 127 PRO B N 1
ATOM 2179 C CA . PRO B 1 126 ? 10.889 -42.655 -31.666 1.00 41.78 127 PRO B CA 1
ATOM 2180 C C . PRO B 1 126 ? 10.221 -43.776 -30.867 1.00 40.41 127 PRO B C 1
ATOM 2181 O O . PRO B 1 126 ? 9.472 -44.550 -31.430 1.00 41.08 127 PRO B O 1
ATOM 2185 N N . ALA B 1 127 ? 10.462 -43.860 -29.569 1.00 39.37 128 ALA B N 1
ATOM 2186 C CA . ALA B 1 127 ? 9.707 -44.778 -28.733 1.00 37.66 128 ALA B CA 1
ATOM 2187 C C . ALA B 1 127 ? 8.231 -44.379 -28.752 1.00 37.57 128 ALA B C 1
ATOM 2188 O O . ALA B 1 127 ? 7.368 -45.206 -28.959 1.00 36.99 128 ALA B O 1
ATOM 2190 N N . ALA B 1 128 ? 7.938 -43.096 -28.571 1.00 38.33 129 ALA B N 1
ATOM 2191 C CA . ALA B 1 128 ? 6.536 -42.657 -28.552 1.00 38.60 129 ALA B CA 1
ATOM 2192 C C . ALA B 1 128 ? 5.865 -42.974 -29.890 1.00 39.53 129 ALA B C 1
ATOM 2193 O O . ALA B 1 128 ? 4.712 -43.417 -29.912 1.00 40.17 129 ALA B O 1
ATOM 2195 N N . ALA B 1 129 ? 6.596 -42.787 -30.997 1.00 39.83 130 ALA B N 1
ATOM 2196 C CA . ALA B 1 129 ? 6.058 -43.099 -32.325 1.00 40.99 130 ALA B CA 1
ATOM 2197 C C . ALA B 1 129 ? 5.712 -44.568 -32.448 1.00 40.02 130 ALA B C 1
ATOM 2198 O O . ALA B 1 129 ? 4.690 -44.925 -33.027 1.00 40.75 130 ALA B O 1
ATOM 2200 N N . PHE B 1 130 ? 6.557 -45.427 -31.895 1.00 38.70 131 PHE B N 1
ATOM 2201 C CA . PHE B 1 130 ? 6.310 -46.877 -31.898 1.00 38.26 131 PHE B CA 1
ATOM 2202 C C . PHE B 1 130 ? 5.002 -47.196 -31.157 1.00 38.02 131 PHE B C 1
ATOM 2203 O O . PHE B 1 130 ? 4.138 -47.901 -31.670 1.00 38.68 131 PHE B O 1
ATOM 2211 N N . ILE B 1 131 ? 4.872 -46.645 -29.955 1.00 37.06 132 ILE B N 1
ATOM 2212 C CA . ILE B 1 131 ? 3.699 -46.826 -29.126 1.00 36.65 132 ILE B CA 1
ATOM 2213 C C . ILE B 1 131 ? 2.478 -46.272 -29.868 1.00 39.22 132 ILE B C 1
ATOM 2214 O O . ILE B 1 131 ? 1.468 -46.948 -29.966 1.00 39.34 132 ILE B O 1
ATOM 2219 N N . ASP B 1 132 ? 2.577 -45.082 -30.455 1.00 42.10 133 ASP B N 1
ATOM 2220 C CA . ASP B 1 132 ? 1.398 -44.493 -31.146 1.00 45.51 133 ASP B CA 1
ATOM 2221 C C . ASP B 1 132 ? 0.930 -45.326 -32.318 1.00 47.13 133 ASP B C 1
ATOM 2222 O O . ASP B 1 132 ? -0.268 -45.490 -32.563 1.00 48.60 133 ASP B O 1
ATOM 2227 N N . ARG B 1 133 ? 1.891 -45.871 -33.032 1.00 47.61 134 ARG B N 1
ATOM 2228 C CA . ARG B 1 133 ? 1.613 -46.677 -34.222 1.00 50.21 134 ARG B CA 1
ATOM 2229 C C . ARG B 1 133 ? 0.882 -47.972 -33.788 1.00 49.85 134 ARG B C 1
ATOM 2230 O O . ARG B 1 133 ? -0.121 -48.381 -34.382 1.00 51.70 134 ARG B O 1
ATOM 2238 N N . ALA B 1 134 ? 1.372 -48.586 -32.713 1.00 47.77 135 ALA B N 1
ATOM 2239 C CA . ALA B 1 134 ? 0.792 -49.819 -32.197 1.00 47.96 135 ALA B CA 1
ATOM 2240 C C . ALA B 1 134 ? -0.659 -49.578 -31.738 1.00 49.41 135 ALA B C 1
ATOM 2241 O O . ALA B 1 134 ? -1.553 -50.344 -32.081 1.00 50.47 135 ALA B O 1
ATOM 2243 N N . LEU B 1 135 ? -0.867 -48.491 -31.000 1.00 49.49 136 LEU B N 1
ATOM 2244 C CA . LEU B 1 135 ? -2.172 -48.154 -30.452 1.00 51.80 136 LEU B CA 1
ATOM 2245 C C . LEU B 1 135 ? -3.153 -47.578 -31.473 1.00 55.43 136 LEU B C 1
ATOM 2246 O O . LEU B 1 135 ? -4.328 -47.440 -31.164 1.00 57.47 136 LEU B O 1
ATOM 2251 N N . SER B 1 136 ? -2.668 -47.239 -32.665 1.00 57.56 137 SER B N 1
ATOM 2252 C CA . SER B 1 136 ? -3.525 -46.827 -33.779 1.00 61.57 137 SER B CA 1
ATOM 2253 C C . SER B 1 136 ? -4.507 -47.907 -34.205 1.00 64.07 137 SER B C 1
ATOM 2254 O O . SER B 1 136 ? -5.602 -47.612 -34.638 1.00 66.24 137 SER B O 1
ATOM 2257 N N . ASP B 1 137 ? -4.055 -49.151 -34.131 1.00 64.00 138 ASP B N 1
ATOM 2258 C CA . ASP B 1 137 ? -4.863 -50.308 -34.419 1.00 66.57 138 ASP B CA 1
ATOM 2259 C C . ASP B 1 137 ? -5.543 -50.757 -33.112 1.00 66.27 138 ASP B C 1
ATOM 2260 O O . ASP B 1 137 ? -4.893 -50.821 -32.068 1.00 63.46 138 ASP B O 1
ATOM 2265 N N . ASP B 1 138 ? -6.839 -51.054 -33.186 1.00 69.46 139 ASP B N 1
ATOM 2266 C CA . ASP B 1 138 ? -7.637 -51.534 -32.033 1.00 70.19 139 ASP B CA 1
ATOM 2267 C C . ASP B 1 138 ? -7.245 -52.936 -31.565 1.00 68.85 139 ASP B C 1
ATOM 2268 O O . ASP B 1 138 ? -7.314 -53.232 -30.376 1.00 67.83 139 ASP B O 1
ATOM 2273 N N . HIS B 1 139 ? -6.875 -53.802 -32.504 1.00 69.54 140 HIS B N 1
ATOM 2274 C CA . HIS B 1 139 ? -6.419 -55.171 -32.191 1.00 69.36 140 HIS B CA 1
ATOM 2275 C C . HIS B 1 139 ? -5.120 -55.250 -31.353 1.00 64.37 140 HIS B C 1
ATOM 2276 O O . HIS B 1 139 ? -4.841 -56.284 -30.751 1.00 63.61 140 HIS B O 1
ATOM 2283 N N . SER B 1 140 ? -4.348 -54.166 -31.310 1.00 60.29 141 SER B N 1
ATOM 2284 C CA . SER B 1 140 ? -3.050 -54.185 -30.671 1.00 56.52 141 SER B CA 1
ATOM 2285 C C . SER B 1 140 ? -3.092 -54.011 -29.133 1.00 53.30 141 SER B C 1
ATOM 2286 O O . SER B 1 140 ? -3.905 -53.288 -28.594 1.00 52.48 141 SER B O 1
ATOM 2289 N N . LYS B 1 141 ? -2.162 -54.693 -28.481 1.00 50.19 142 LYS B N 1
ATOM 2290 C CA . LYS B 1 141 ? -1.894 -54.597 -27.075 1.00 47.47 142 LYS B CA 1
ATOM 2291 C C . LYS B 1 141 ? -0.360 -54.587 -26.948 1.00 43.96 142 LYS B C 1
ATOM 2292 O O . LYS B 1 141 ? 0.315 -55.468 -27.477 1.00 43.89 142 LYS B O 1
ATOM 2298 N N . ILE B 1 142 ? 0.186 -53.571 -26.293 1.00 40.98 143 ILE B N 1
ATOM 2299 C CA . ILE B 1 142 ? 1.640 -53.377 -26.231 1.00 38.80 143 ILE B CA 1
ATOM 2300 C C . ILE B 1 142 ? 2.181 -53.484 -24.795 1.00 36.95 143 ILE B C 1
ATOM 2301 O O . ILE B 1 142 ? 1.569 -52.969 -23.872 1.00 37.23 143 ILE B O 1
ATOM 2306 N N . LEU B 1 143 ? 3.312 -54.163 -24.629 1.00 35.84 144 LEU B N 1
ATOM 2307 C CA . LEU B 1 143 ? 4.054 -54.195 -23.374 1.00 35.05 144 LEU B CA 1
ATOM 2308 C C . LEU B 1 143 ? 5.319 -53.357 -23.483 1.00 34.12 144 LEU B C 1
ATOM 2309 O O . LEU B 1 143 ? 6.191 -53.651 -24.310 1.00 34.85 144 LEU B O 1
ATOM 2314 N N . VAL B 1 144 ? 5.419 -52.304 -22.681 1.00 32.96 145 VAL B N 1
ATOM 2315 C CA . VAL B 1 144 ? 6.666 -51.572 -22.520 1.00 32.35 145 VAL B CA 1
ATOM 2316 C C . VAL B 1 144 ? 7.336 -52.082 -21.271 1.00 33.32 145 VAL B C 1
ATOM 2317 O O . VAL B 1 144 ? 6.750 -52.060 -20.198 1.00 34.18 145 VAL B O 1
ATOM 2321 N N . HIS B 1 145 ? 8.556 -52.576 -21.378 1.00 34.66 146 HIS B N 1
ATOM 2322 C CA . HIS B 1 145 ? 9.181 -53.125 -20.182 1.00 35.51 146 HIS B CA 1
ATOM 2323 C C . HIS B 1 145 ? 10.641 -52.764 -20.031 1.00 36.30 146 HIS B C 1
ATOM 2324 O O . HIS B 1 145 ? 11.266 -52.290 -20.973 1.00 36.60 146 HIS B O 1
ATOM 2331 N N . CYS B 1 146 ? 11.161 -52.954 -18.819 1.00 37.10 147 CYS B N 1
ATOM 2332 C CA . CYS B 1 146 ? 12.600 -52.948 -18.581 1.00 38.50 147 CYS B CA 1
ATOM 2333 C C . CYS B 1 146 ? 12.887 -54.068 -17.586 1.00 39.62 147 CYS B C 1
ATOM 2334 O O . CYS B 1 146 ? 12.184 -55.076 -17.606 1.00 41.18 147 CYS B O 1
ATOM 2337 N N . VAL B 1 147 ? 13.898 -53.959 -16.732 1.00 40.03 148 VAL B N 1
ATOM 2338 C CA . VAL B 1 147 ? 14.206 -55.070 -15.827 1.00 40.33 148 VAL B CA 1
ATOM 2339 C C . VAL B 1 147 ? 13.147 -55.145 -14.728 1.00 39.80 148 VAL B C 1
ATOM 2340 O O . VAL B 1 147 ? 12.566 -56.210 -14.496 1.00 40.08 148 VAL B O 1
ATOM 2344 N N A MET B 1 148 ? 12.907 -53.990 -14.106 0.50 38.95 149 MET B N 1
ATOM 2345 N N B MET B 1 148 ? 12.857 -54.027 -14.069 0.50 38.67 149 MET B N 1
ATOM 2346 C CA A MET B 1 148 ? 11.983 -53.818 -12.995 0.50 39.20 149 MET B CA 1
ATOM 2347 C CA B MET B 1 148 ? 11.818 -54.005 -13.035 0.50 38.74 149 MET B CA 1
ATOM 2348 C C A MET B 1 148 ? 10.638 -53.225 -13.439 0.50 37.26 149 MET B C 1
ATOM 2349 C C B MET B 1 148 ? 10.570 -53.245 -13.456 0.50 36.95 149 MET B C 1
ATOM 2350 O O A MET B 1 148 ? 9.634 -53.388 -12.767 0.50 36.85 149 MET B O 1
ATOM 2351 O O B MET B 1 148 ? 9.557 -53.307 -12.778 0.50 36.49 149 MET B O 1
ATOM 2360 N N . GLY B 1 149 ? 10.638 -52.504 -14.552 1.00 35.71 150 GLY B N 1
ATOM 2361 C CA . GLY B 1 149 ? 9.462 -51.810 -15.032 1.00 35.31 150 GLY B CA 1
ATOM 2362 C C . GLY B 1 149 ? 9.041 -50.619 -14.197 1.00 35.30 150 GLY B C 1
ATOM 2363 O O . GLY B 1 149 ? 7.848 -50.325 -14.113 1.00 36.94 150 GLY B O 1
ATOM 2364 N N . ARG B 1 150 ? 9.997 -49.951 -13.579 1.00 35.23 151 ARG B N 1
ATOM 2365 C CA . ARG B 1 150 ? 9.731 -48.820 -12.702 1.00 36.23 151 ARG B CA 1
ATOM 2366 C C . ARG B 1 150 ? 10.303 -47.463 -13.188 1.00 36.01 151 ARG B C 1
ATOM 2367 O O . ARG B 1 150 ? 9.759 -46.422 -12.825 1.00 36.46 151 ARG B O 1
ATOM 2375 N N . SER B 1 151 ? 11.401 -47.479 -13.967 1.00 35.89 152 SER B N 1
ATOM 2376 C CA . SER B 1 151 ? 12.175 -46.253 -14.317 1.00 35.61 152 SER B CA 1
ATOM 2377 C C . SER B 1 151 ? 12.287 -46.016 -15.818 1.00 34.32 152 SER B C 1
ATOM 2378 O O . SER B 1 151 ? 11.705 -45.081 -16.319 1.00 33.80 152 SER B O 1
ATOM 2381 N N . ARG B 1 152 ? 13.026 -46.862 -16.533 1.00 34.29 153 ARG B N 1
ATOM 2382 C CA . ARG B 1 152 ? 13.228 -46.678 -17.969 1.00 34.34 153 ARG B CA 1
ATOM 2383 C C . ARG B 1 152 ? 11.904 -46.757 -18.728 1.00 34.18 153 ARG B C 1
ATOM 2384 O O . ARG B 1 152 ? 11.579 -45.865 -19.511 1.00 33.45 153 ARG B O 1
ATOM 2392 N N . SER B 1 153 ? 11.154 -47.833 -18.496 1.00 33.91 154 SER B N 1
ATOM 2393 C CA . SER B 1 153 ? 9.945 -48.039 -19.263 1.00 34.65 154 SER B CA 1
ATOM 2394 C C . SER B 1 153 ? 8.942 -46.956 -18.912 1.00 34.65 154 SER B C 1
ATOM 2395 O O . SER B 1 153 ? 8.292 -46.382 -19.797 1.00 35.47 154 SER B O 1
ATOM 2398 N N . ALA B 1 154 ? 8.844 -46.676 -17.616 1.00 33.91 155 ALA B N 1
ATOM 2399 C CA . ALA B 1 154 ? 7.922 -45.682 -17.112 1.00 33.68 155 ALA B CA 1
ATOM 2400 C C . ALA B 1 154 ? 8.199 -44.361 -17.823 1.00 33.31 155 ALA B C 1
ATOM 2401 O O . ALA B 1 154 ? 7.267 -43.678 -18.272 1.00 34.01 155 ALA B O 1
ATOM 2403 N N . THR B 1 155 ? 9.473 -43.994 -17.931 1.00 32.81 156 THR B N 1
ATOM 2404 C CA . THR B 1 155 ? 9.828 -42.708 -18.542 1.00 32.77 156 THR B CA 1
ATOM 2405 C C . THR B 1 155 ? 9.410 -42.627 -20.014 1.00 32.87 156 THR B C 1
ATOM 2406 O O . THR B 1 155 ? 9.022 -41.565 -20.470 1.00 34.21 156 THR B O 1
ATOM 2410 N N . LEU B 1 156 ? 9.459 -43.740 -20.751 1.00 31.85 157 LEU B N 1
ATOM 2411 C CA . LEU B 1 156 ? 9.046 -43.735 -22.160 1.00 31.61 157 LEU B CA 1
ATOM 2412 C C . LEU B 1 156 ? 7.532 -43.611 -22.314 1.00 31.77 157 LEU B C 1
ATOM 2413 O O . LEU B 1 156 ? 7.040 -42.911 -23.193 1.00 32.83 157 LEU B O 1
ATOM 2418 N N . VAL B 1 157 ? 6.775 -44.254 -21.434 1.00 31.91 158 VAL B N 1
ATOM 2419 C CA . VAL B 1 157 ? 5.332 -44.117 -21.467 1.00 31.47 158 VAL B CA 1
ATOM 2420 C C . VAL B 1 157 ? 4.919 -42.710 -21.033 1.00 32.51 158 VAL B C 1
ATOM 2421 O O . VAL B 1 157 ? 3.974 -42.147 -21.556 1.00 33.16 158 VAL B O 1
ATOM 2425 N N . LEU B 1 158 ? 5.625 -42.130 -20.082 1.00 32.72 159 LEU B N 1
ATOM 2426 C CA . LEU B 1 158 ? 5.316 -40.758 -19.676 1.00 34.17 159 LEU B CA 1
ATOM 2427 C C . LEU B 1 158 ? 5.513 -39.816 -20.873 1.00 36.59 159 LEU B C 1
ATOM 2428 O O . LEU B 1 158 ? 4.622 -39.021 -21.206 1.00 38.60 159 LEU B O 1
ATOM 2433 N N . ALA B 1 159 ? 6.671 -39.942 -21.538 1.00 36.38 160 ALA B N 1
ATOM 2434 C CA . ALA B 1 159 ? 6.988 -39.155 -22.706 1.00 37.84 160 ALA B CA 1
ATOM 2435 C C . ALA B 1 159 ? 5.922 -39.369 -23.784 1.00 38.13 160 ALA B C 1
ATOM 2436 O O . ALA B 1 159 ? 5.472 -38.417 -24.390 1.00 38.94 160 ALA B O 1
ATOM 2438 N N . TYR B 1 160 ? 5.498 -40.611 -23.980 1.00 37.40 161 TYR B N 1
ATOM 2439 C CA . TYR B 1 160 ? 4.448 -40.888 -24.944 1.00 38.62 161 TYR B CA 1
ATOM 2440 C C . TYR B 1 160 ? 3.179 -40.118 -24.635 1.00 40.39 161 TYR B C 1
ATOM 2441 O O . TYR B 1 160 ? 2.592 -39.492 -25.505 1.00 42.41 161 TYR B O 1
ATOM 2450 N N . LEU B 1 161 ? 2.722 -40.196 -23.396 1.00 40.44 162 LEU B N 1
ATOM 2451 C CA . LEU B 1 161 ? 1.475 -39.538 -23.041 1.00 42.49 162 LEU B CA 1
ATOM 2452 C C . LEU B 1 161 ? 1.567 -38.027 -23.269 1.00 44.63 162 LEU B C 1
ATOM 2453 O O . LEU B 1 161 ? 0.583 -37.408 -23.632 1.00 46.64 162 LEU B O 1
ATOM 2458 N N . MET B 1 162 ? 2.756 -37.458 -23.071 1.00 44.48 163 MET B N 1
ATOM 2459 C CA . MET B 1 162 ? 2.973 -36.017 -23.200 1.00 46.48 163 MET B CA 1
ATOM 2460 C C . MET B 1 162 ? 2.979 -35.570 -24.644 1.00 47.66 163 MET B C 1
ATOM 2461 O O . MET B 1 162 ? 2.420 -34.535 -24.974 1.00 50.77 163 MET B O 1
ATOM 2466 N N . ILE B 1 163 ? 3.642 -36.342 -25.494 1.00 46.03 164 ILE B N 1
ATOM 2467 C CA . ILE B 1 163 ? 3.847 -35.971 -26.878 1.00 47.16 164 ILE B CA 1
ATOM 2468 C C . ILE B 1 163 ? 2.589 -36.203 -27.705 1.00 49.33 164 ILE B C 1
ATOM 2469 O O . ILE B 1 163 ? 2.305 -35.432 -28.615 1.00 50.56 164 ILE B O 1
ATOM 2474 N N . HIS B 1 164 ? 1.851 -37.268 -27.382 1.00 48.51 165 HIS B N 1
ATOM 2475 C CA . HIS B 1 164 ? 0.747 -37.728 -28.230 1.00 50.65 165 HIS B CA 1
ATOM 2476 C C . HIS B 1 164 ? -0.665 -37.625 -27.635 1.00 52.21 165 HIS B C 1
ATOM 2477 O O . HIS B 1 164 ? -1.633 -37.721 -28.370 1.00 54.15 165 HIS B O 1
ATOM 2484 N N . LYS B 1 165 ? -0.789 -37.461 -26.323 1.00 51.87 166 LYS B N 1
ATOM 2485 C CA . LYS B 1 165 ? -2.094 -37.359 -25.694 1.00 53.78 166 LYS B CA 1
ATOM 2486 C C . LYS B 1 165 ? -2.258 -36.028 -24.982 1.00 56.17 166 LYS B C 1
ATOM 2487 O O . LYS B 1 165 ? -3.075 -35.898 -24.074 1.00 56.80 166 LYS B O 1
ATOM 2493 N N . ASP B 1 166 ? -1.482 -35.042 -25.418 1.00 57.60 167 ASP B N 1
ATOM 2494 C CA . ASP B 1 166 ? -1.601 -33.655 -24.941 1.00 61.30 167 ASP B CA 1
ATOM 2495 C C . ASP B 1 166 ? -1.568 -33.487 -23.420 1.00 60.55 167 ASP B C 1
ATOM 2496 O O . ASP B 1 166 ? -2.286 -32.673 -22.858 1.00 63.44 167 ASP B O 1
ATOM 2501 N N . MET B 1 167 ? -0.734 -34.266 -22.758 1.00 57.19 168 MET B N 1
ATOM 2502 C CA . MET B 1 167 ? -0.641 -34.186 -21.320 1.00 56.84 168 MET B CA 1
ATOM 2503 C C . MET B 1 167 ? 0.586 -33.403 -20.895 1.00 55.90 168 MET B C 1
ATOM 2504 O O . MET B 1 167 ? 1.663 -33.451 -21.534 1.00 54.52 168 MET B O 1
ATOM 2509 N N . THR B 1 168 ? 0.397 -32.683 -19.797 1.00 56.28 169 THR B N 1
ATOM 2510 C CA . THR B 1 168 ? 1.487 -32.133 -19.045 1.00 54.92 169 THR B CA 1
ATOM 2511 C C . THR B 1 168 ? 2.138 -33.291 -18.288 1.00 51.52 169 THR B C 1
ATOM 2512 O O . THR B 1 168 ? 1.543 -34.362 -18.088 1.00 50.00 169 THR B O 1
ATOM 2516 N N . LEU B 1 169 ? 3.353 -33.042 -17.829 1.00 50.21 170 LEU B N 1
ATOM 2517 C CA . LEU B 1 169 ? 4.113 -34.033 -17.120 1.00 47.19 170 LEU B CA 1
ATOM 2518 C C . LEU B 1 169 ? 3.362 -34.428 -15.857 1.00 47.15 170 LEU B C 1
ATOM 2519 O O . LEU B 1 169 ? 3.361 -35.586 -15.498 1.00 45.08 170 LEU B O 1
ATOM 2524 N N . VAL B 1 170 ? 2.714 -33.467 -15.199 1.00 49.90 171 VAL B N 1
ATOM 2525 C CA . VAL B 1 170 ? 1.900 -33.763 -14.016 1.00 49.94 171 VAL B CA 1
ATOM 2526 C C . VAL B 1 170 ? 0.702 -34.671 -14.336 1.00 49.62 171 VAL B C 1
ATOM 2527 O O . VAL B 1 170 ? 0.453 -35.645 -13.626 1.00 48.44 171 VAL B O 1
ATOM 2531 N N . ASP B 1 171 ? -0.038 -34.365 -15.389 1.00 50.81 172 ASP B N 1
ATOM 2532 C CA . ASP B 1 171 ? -1.182 -35.209 -15.757 1.00 51.15 172 ASP B CA 1
ATOM 2533 C C . ASP B 1 171 ? -0.702 -36.632 -16.088 1.00 47.41 172 ASP B C 1
ATOM 2534 O O . ASP B 1 171 ? -1.287 -37.628 -15.637 1.00 47.09 172 ASP B O 1
ATOM 2539 N N . ALA B 1 172 ? 0.386 -36.711 -16.841 1.00 44.56 173 ALA B N 1
ATOM 2540 C CA . ALA B 1 172 ? 0.977 -37.997 -17.224 1.00 41.36 173 ALA B CA 1
ATOM 2541 C C . ALA B 1 172 ? 1.399 -38.840 -16.034 1.00 39.18 173 ALA B C 1
ATOM 2542 O O . ALA B 1 172 ? 1.146 -40.037 -15.996 1.00 37.89 173 ALA B O 1
ATOM 2544 N N . ILE B 1 173 ? 2.080 -38.229 -15.080 1.00 39.36 174 ILE B N 1
ATOM 2545 C CA . ILE B 1 173 ? 2.466 -38.939 -13.853 1.00 38.34 174 ILE B CA 1
ATOM 2546 C C . ILE B 1 173 ? 1.220 -39.471 -13.113 1.00 39.52 174 ILE B C 1
ATOM 2547 O O . ILE B 1 173 ? 1.218 -40.605 -12.640 1.00 37.90 174 ILE B O 1
ATOM 2552 N N . GLN B 1 174 ? 0.172 -38.661 -13.016 1.00 42.19 175 GLN B N 1
ATOM 2553 C CA . GLN B 1 174 ? -1.079 -39.115 -12.345 1.00 44.66 175 GLN B CA 1
ATOM 2554 C C . GLN B 1 174 ? -1.700 -40.334 -13.081 1.00 43.20 175 GLN B C 1
ATOM 2555 O O . GLN B 1 174 ? -2.091 -41.321 -12.462 1.00 42.86 175 GLN B O 1
ATOM 2561 N N . GLN B 1 175 ? -1.701 -40.297 -14.407 1.00 42.68 176 GLN B N 1
ATOM 2562 C CA . GLN B 1 175 ? -2.223 -41.417 -15.206 1.00 41.74 176 GLN B CA 1
ATOM 2563 C C . GLN B 1 175 ? -1.470 -42.721 -14.922 1.00 39.64 176 GLN B C 1
ATOM 2564 O O . GLN B 1 175 ? -2.090 -43.751 -14.677 1.00 40.38 176 GLN B O 1
ATOM 2570 N N . VAL B 1 176 ? -0.142 -42.664 -14.933 1.00 37.91 177 VAL B N 1
ATOM 2571 C CA . VAL B 1 176 ? 0.683 -43.857 -14.802 1.00 35.53 177 VAL B CA 1
ATOM 2572 C C . VAL B 1 176 ? 0.787 -44.288 -13.361 1.00 35.63 177 VAL B C 1
ATOM 2573 O O . VAL B 1 176 ? 0.522 -45.439 -13.040 1.00 36.71 177 VAL B O 1
ATOM 2577 N N . ALA B 1 177 ? 1.143 -43.371 -12.476 1.00 35.89 178 ALA B N 1
ATOM 2578 C CA . ALA B 1 177 ? 1.366 -43.710 -11.061 1.00 35.29 178 ALA B CA 1
ATOM 2579 C C . ALA B 1 177 ? 0.145 -44.308 -10.343 1.00 37.26 178 ALA B C 1
ATOM 2580 O O . ALA B 1 177 ? 0.300 -45.092 -9.387 1.00 37.61 178 ALA B O 1
ATOM 2582 N N . LYS B 1 178 ? -1.079 -43.967 -10.768 1.00 38.29 179 LYS B N 1
ATOM 2583 C CA . LYS B 1 178 ? -2.248 -44.586 -10.131 1.00 39.86 179 LYS B CA 1
ATOM 2584 C C . LYS B 1 178 ? -2.394 -46.053 -10.496 1.00 39.46 179 LYS B C 1
ATOM 2585 O O . LYS B 1 178 ? -3.068 -46.793 -9.791 1.00 40.60 179 LYS B O 1
ATOM 2591 N N . ASN B 1 179 ? -1.777 -46.448 -11.612 1.00 38.41 180 ASN B N 1
ATOM 2592 C CA . ASN B 1 179 ? -1.863 -47.810 -12.155 1.00 38.45 180 ASN B CA 1
ATOM 2593 C C . ASN B 1 179 ? -0.636 -48.687 -11.840 1.00 37.51 180 ASN B C 1
ATOM 2594 O O . ASN B 1 179 ? -0.753 -49.924 -11.807 1.00 39.17 180 ASN B O 1
ATOM 2599 N N . ARG B 1 180 ? 0.504 -48.058 -11.584 1.00 35.42 181 ARG B N 1
ATOM 2600 C CA . ARG B 1 180 ? 1.733 -48.781 -11.330 1.00 34.61 181 ARG B CA 1
ATOM 2601 C C . ARG B 1 180 ? 2.702 -47.925 -10.499 1.00 34.27 181 ARG B C 1
ATOM 2602 O O . ARG B 1 180 ? 2.903 -46.736 -10.767 1.00 34.27 181 ARG B O 1
ATOM 2610 N N . CYS B 1 181 ? 3.295 -48.525 -9.479 1.00 35.25 182 CYS B N 1
ATOM 2611 C CA . CYS B 1 181 ? 4.352 -47.860 -8.713 1.00 35.68 182 CYS B CA 1
ATOM 2612 C C . CYS B 1 181 ? 5.503 -47.646 -9.675 1.00 33.53 182 CYS B C 1
ATOM 2613 O O . CYS B 1 181 ? 6.098 -48.622 -10.086 1.00 33.53 182 CYS B O 1
ATOM 2616 N N . VAL B 1 182 ? 5.775 -46.396 -10.042 1.00 32.64 183 VAL B N 1
ATOM 2617 C CA . VAL B 1 182 ? 6.922 -46.045 -10.891 1.00 32.22 183 VAL B CA 1
ATOM 2618 C C . VAL B 1 182 ? 7.720 -44.914 -10.270 1.00 33.55 183 VAL B C 1
ATOM 2619 O O . VAL B 1 182 ? 7.204 -44.135 -9.473 1.00 35.28 183 VAL B O 1
ATOM 2623 N N . LEU B 1 183 ? 8.995 -44.866 -10.611 1.00 33.68 184 LEU B N 1
ATOM 2624 C CA . LEU B 1 183 ? 9.887 -43.822 -10.129 1.00 34.52 184 LEU B CA 1
ATOM 2625 C C . LEU B 1 183 ? 11.059 -43.706 -11.112 1.00 33.45 184 LEU B C 1
ATOM 2626 O O . LEU B 1 183 ? 12.036 -44.421 -11.011 1.00 33.56 184 LEU B O 1
ATOM 2631 N N . PRO B 1 184 ? 10.934 -42.807 -12.086 1.00 33.62 185 PRO B N 1
ATOM 2632 C CA . PRO B 1 184 ? 12.065 -42.536 -12.980 1.00 34.55 185 PRO B CA 1
ATOM 2633 C C . PRO B 1 184 ? 13.246 -42.019 -12.202 1.00 35.89 185 PRO B C 1
ATOM 2634 O O . PRO B 1 184 ? 13.062 -41.310 -11.218 1.00 36.98 185 PRO B O 1
ATOM 2638 N N . ASN B 1 185 ? 14.451 -42.404 -12.607 1.00 36.38 186 ASN B N 1
ATOM 2639 C CA . ASN B 1 185 ? 15.630 -42.005 -11.858 1.00 37.75 186 ASN B CA 1
ATOM 2640 C C . ASN B 1 185 ? 15.774 -40.487 -11.979 1.00 39.84 186 ASN B C 1
ATOM 2641 O O . ASN B 1 185 ? 15.116 -39.867 -12.807 1.00 39.24 186 ASN B O 1
ATOM 2646 N N . ARG B 1 186 ? 16.609 -39.891 -11.138 1.00 42.44 187 ARG B N 1
ATOM 2647 C CA . ARG B 1 186 ? 16.695 -38.429 -11.050 1.00 44.66 187 ARG B CA 1
ATOM 2648 C C . ARG B 1 186 ? 17.093 -37.765 -12.390 1.00 44.88 187 ARG B C 1
ATOM 2649 O O . ARG B 1 186 ? 16.731 -36.610 -12.657 1.00 45.84 187 ARG B O 1
ATOM 2657 N N . GLY B 1 187 ? 17.849 -38.492 -13.211 1.00 43.80 188 GLY B N 1
ATOM 2658 C CA . GLY B 1 187 ? 18.266 -37.984 -14.524 1.00 44.16 188 GLY B CA 1
ATOM 2659 C C . GLY B 1 187 ? 17.128 -38.046 -15.527 1.00 42.10 188 GLY B C 1
ATOM 2660 O O . GLY B 1 187 ? 16.868 -37.087 -16.246 1.00 42.73 188 GLY B O 1
ATOM 2661 N N . PHE B 1 188 ? 16.431 -39.172 -15.550 1.00 39.32 189 PHE B N 1
ATOM 2662 C CA . PHE B 1 188 ? 15.265 -39.318 -16.418 1.00 37.95 189 PHE B CA 1
ATOM 2663 C C . PHE B 1 188 ? 14.212 -38.268 -16.132 1.00 38.41 189 PHE B C 1
ATOM 2664 O O . PHE B 1 188 ? 13.559 -37.757 -17.053 1.00 37.50 189 PHE B O 1
ATOM 2672 N N . LEU B 1 189 ? 14.059 -37.962 -14.854 1.00 38.66 190 LEU B N 1
ATOM 2673 C CA . LEU B 1 189 ? 13.089 -36.977 -14.414 1.00 40.23 190 LEU B CA 1
ATOM 2674 C C . LEU B 1 189 ? 13.488 -35.601 -14.888 1.00 42.62 190 LEU B C 1
ATOM 2675 O O . LEU B 1 189 ? 12.657 -34.878 -15.410 1.00 44.04 190 LEU B O 1
ATOM 2680 N N . LYS B 1 190 ? 14.760 -35.244 -14.700 1.00 43.89 191 LYS B N 1
ATOM 2681 C CA . LYS B 1 190 ? 15.298 -34.009 -15.284 1.00 46.93 191 LYS B CA 1
ATOM 2682 C C . LYS B 1 190 ? 15.004 -33.961 -16.802 1.00 45.59 191 LYS B C 1
ATOM 2683 O O . LYS B 1 190 ? 14.555 -32.946 -17.315 1.00 46.50 191 LYS B O 1
ATOM 2689 N N . GLN B 1 191 ? 15.209 -35.078 -17.498 1.00 43.89 192 GLN B N 1
ATOM 2690 C CA . GLN B 1 191 ? 14.927 -35.166 -18.954 1.00 43.29 192 GLN B CA 1
ATOM 2691 C C . GLN B 1 191 ? 13.446 -34.953 -19.260 1.00 42.44 192 GLN B C 1
ATOM 2692 O O . GLN B 1 191 ? 13.113 -34.255 -20.179 1.00 43.95 192 GLN B O 1
ATOM 2698 N N . LEU B 1 192 ? 12.562 -35.519 -18.459 1.00 42.28 193 LEU B N 1
ATOM 2699 C CA . LEU B 1 192 ? 11.122 -35.329 -18.644 1.00 42.78 193 LEU B CA 1
ATOM 2700 C C . LEU B 1 192 ? 10.722 -33.898 -18.337 1.00 45.83 193 LEU B C 1
ATOM 2701 O O . LEU B 1 192 ? 9.818 -33.375 -18.976 1.00 47.08 193 LEU B O 1
ATOM 2706 N N . ARG B 1 193 ? 11.367 -33.262 -17.356 1.00 47.80 194 ARG B N 1
ATOM 2707 C CA . ARG B 1 193 ? 11.070 -31.840 -17.082 1.00 51.19 194 ARG B CA 1
ATOM 2708 C C . ARG B 1 193 ? 11.403 -31.017 -18.318 1.00 52.80 194 ARG B C 1
ATOM 2709 O O . ARG B 1 193 ? 10.632 -30.166 -18.742 1.00 53.89 194 ARG B O 1
ATOM 2717 N N . GLU B 1 194 ? 12.537 -31.317 -18.930 1.00 53.03 195 GLU B N 1
ATOM 2718 C CA . GLU B 1 194 ? 12.974 -30.559 -20.107 1.00 55.96 195 GLU B CA 1
ATOM 2719 C C . GLU B 1 194 ? 12.045 -30.786 -21.289 1.00 54.37 195 GLU B C 1
ATOM 2720 O O . GLU B 1 194 ? 11.689 -29.836 -21.950 1.00 55.52 195 GLU B O 1
ATOM 2726 N N . LEU B 1 195 ? 11.603 -32.029 -21.498 1.00 51.22 196 LEU B N 1
ATOM 2727 C CA . LEU B 1 195 ? 10.558 -32.292 -22.480 1.00 50.92 196 LEU B CA 1
ATOM 2728 C C . LEU B 1 195 ? 9.285 -31.508 -22.178 1.00 52.74 196 LEU B C 1
ATOM 2729 O O . LEU B 1 195 ? 8.684 -30.960 -23.090 1.00 54.71 196 LEU B O 1
ATOM 2734 N N . ASP B 1 196 ? 8.877 -31.466 -20.905 1.00 52.90 197 ASP B N 1
ATOM 2735 C CA . ASP B 1 196 ? 7.660 -30.738 -20.480 1.00 54.37 197 ASP B CA 1
ATOM 2736 C C . ASP B 1 196 ? 7.786 -29.253 -20.804 1.00 58.20 197 ASP B C 1
ATOM 2737 O O . ASP B 1 196 ? 6.861 -28.655 -21.337 1.00 60.65 197 ASP B O 1
ATOM 2742 N N . LYS B 1 197 ? 8.943 -28.668 -20.518 1.00 60.12 198 LYS B N 1
ATOM 2743 C CA . LYS B 1 197 ? 9.224 -27.262 -20.896 1.00 64.46 198 LYS B CA 1
ATOM 2744 C C . LYS B 1 197 ? 9.115 -26.996 -22.422 1.00 65.93 198 LYS B C 1
ATOM 2745 O O . LYS B 1 197 ? 8.452 -26.056 -22.837 1.00 68.91 198 LYS B O 1
ATOM 2751 N N . GLN B 1 198 ? 9.756 -27.834 -23.241 1.00 64.29 199 GLN B N 1
ATOM 2752 C CA . GLN B 1 198 ? 9.654 -27.745 -24.694 1.00 65.43 199 GLN B CA 1
ATOM 2753 C C . GLN B 1 198 ? 8.203 -27.854 -25.143 1.00 65.19 199 GLN B C 1
ATOM 2754 O O . GLN B 1 198 ? 7.775 -27.074 -25.955 1.00 68.00 199 GLN B O 1
ATOM 2760 N N . LEU B 1 199 ? 7.444 -28.817 -24.634 1.00 62.55 200 LEU B N 1
ATOM 2761 C CA . LEU B 1 199 ? 6.040 -28.965 -25.070 1.00 63.07 200 LEU B CA 1
ATOM 2762 C C . LEU B 1 199 ? 5.141 -27.776 -24.683 1.00 67.17 200 LEU B C 1
ATOM 2763 O O . LEU B 1 199 ? 4.232 -27.415 -25.432 1.00 69.25 200 LEU B O 1
ATOM 2768 N N . VAL B 1 200 ? 5.394 -27.164 -23.526 1.00 68.43 201 VAL B N 1
ATOM 2769 C CA . VAL B 1 200 ? 4.658 -25.958 -23.116 1.00 72.23 201 VAL B CA 1
ATOM 2770 C C . VAL B 1 200 ? 5.254 -24.680 -23.732 1.00 75.85 201 VAL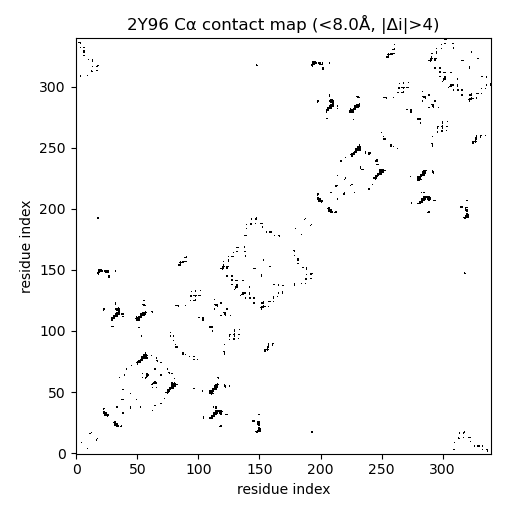 B C 1
ATOM 2771 O O . VAL B 1 200 ? 5.074 -24.375 -24.916 1.00 78.07 201 VAL B O 1
#

Sequence (340 aa):
DYCTPGAFELERLFWKGSPQYTHVNEVWPKLYIGDEATALDRYRLQKAGFTHVLNAAHGRRWNVDTGPDYYRDMDIQYHGVEADDLPTFDLSVFFYPAAAFIDRALSDDHSKILVHCVMGRSRSATLVLAYLMIHKDMTLVDAIQQVAKNRCVLPNRGFLKQLRELDKQLVQQRRRDYCTPGAFELERLFWKGSPQYTHVNEVWPKLYIGDEATALDRYRLQKAGFTHVLNAAHDTGPDYYRDMDIQYHGVEADDLPTFDLSVFFYPAAAFIDRALSDDHSKILVHCVMMGRSRSATLVLAYLMIHKDMTLVDAIQQVAKNRCVLP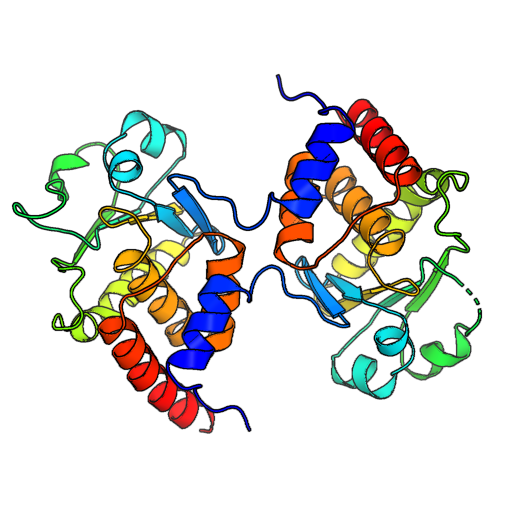NRGFLKQLRELDKQLV

Solvent-accessible surface area: 17322 Å² total; per-residue (Å²): 195,72,98,22,36,28,51,147,69,0,50,126,38,20,176,154,13,18,35,75,146,52,116,49,11,77,0,56,87,71,0,39,0,0,19,57,55,21,0,71,49,89,158,159,3,117,162,42,38,19,20,13,0,0,0,0,0,50,9,194,240,47,2,76,16,9,89,98,45,6,146,151,28,132,26,112,38,49,33,1,102,0,61,65,92,78,127,44,73,0,44,104,65,5,108,76,0,0,35,13,0,46,156,2,37,92,82,134,142,6,39,0,0,0,0,2,60,115,0,28,11,21,0,0,0,0,0,0,0,0,0,0,26,68,88,108,29,29,0,32,71,0,0,47,30,0,3,37,14,0,44,7,72,1,28,185,12,0,2,131,30,0,49,72,12,1,96,121,4,29,113,117,86,137,234,191,67,99,20,32,38,47,152,68,0,52,119,31,19,176,160,12,17,39,51,164,60,117,49,12,75,0,58,88,72,0,39,0,0,18,63,60,20,0,74,70,92,66,182,2,91,182,44,39,18,13,17,0,1,5,0,21,62,158,50,14,60,104,66,0,158,114,37,137,8,114,28,98,15,7,137,4,74,52,93,65,129,45,77,0,43,102,60,4,114,78,5,0,37,27,0,48,156,4,38,94,77,135,140,4,41,0,0,0,2,3,75,122,0,32,8,28,0,0,0,0,0,0,0,0,0,5,34,72,88,142,35,33,0,26,65,0,1,52,33,0,2,42,6,0,44,7,68,2,25,186,8,0,0,130,17,0,39,79,5,1,122,138,74,116

Nearest PDB structures (foldseek):
  2y96-assembly1_A-2  TM=1.005E+00  e=1.592E-38  Homo sapiens
  2y96-assembly1_B-2  TM=9.964E-01  e=6.156E-33  Homo sapiens
  2gwo-assembly2_B  TM=9.003E-01  e=4.555E-22  Homo sapiens
  2pq5-assembly2_B  TM=8.951E-01  e=1.537E-21  Homo sapiens
  5gtj-assembly2_C  TM=8.744E-01  e=1.268E-21  Homo sapiens

B-factor: mean 46.83, std 14.12, range [2.9, 93.88]